Protein AF-0000000084724680 (afdb_homodimer)

InterPro domains:
  IPR002716 PIN domain [PF01850] (5-129)
  IPR029060 PIN-like domain superfamily [SSF88723] (1-128)

Secondary structure (DSSP, 8-state):
--EEEE-HHHHHHHHHT-HHHHHHHHHSPTT-EEEEEHHHHHHHHHHHHHTT---HHHHHHHTTTSEEEPB-HHHHHHHHHHHHHHHHSTT--TTHHHHHHHHHHHHHHHHHHT-EEE-S-GGGGGGGT--EE--/--EEEE-HHHHHHHHHT-HHHHHHHHHSPTT-EEEEEHHHHHHHHHHHHHTT---HHHHHHHTTTSEEEPB-HHHHHHHHHHHHHHHHSTT--TTHHHHHHHHHHHHHHHHHHT-EEE-S-GGGGGGGT--EE--

pLDDT: mean 88.86, std 15.32, range [40.06, 98.69]

Sequence (270 aa):
MTRKLLDTTFLIHHWGGHDDVAAYLESQPEGTSYLTTTLNLKEIAVGRQLVGKFDAAEIRRQFEWVETVPITASIAWEIAALEAPLYADDDVQGDRINSLAIDAVVAGAAVELDATIVTKNDADFDALDVPVESYMTRKLLDTTFLIHHWGGHDDVAAYLESQPEGTSYLTTTLNLKEIAVGRQLVGKFDAAEIRRQFEWVETVPITASIAWEIAALEAPLYADDDVQGDRINSLAIDAVVAGAAVELDATIVTKNDADFDALDVPVESY

Foldseek 3Di:
DAEEEEALQLLVCVLVPPPVSVVVVVPDDPPYAAEYEPVSLVVVQVVCVVVPRHDPVVSCVSCVSHHYHYCDPQLVVLLCVQCVVVVVPVPPDDVLVVVLNVLSSSQSVCVSVVHEYEDPPCVSCPSRPGHYDYD/DAEEEEALQLLVCVLVPPPVSVVVVVPDDPPYAAEYEPVSLVVVQVVCVVVPRHDPVVSCVSCVSHHYHYCDPQLVVLLCVQCVVVVVPVPPDDVLVVVLNVLSSSQSVCVSVVHEYEDPPVVSCPSRPGHYDYD

Radius of gyration: 18.88 Å; Cα contacts (8 Å, |Δi|>4): 447; chains: 2; bounding box: 37×55×43 Å

Structure (mmCIF, N/CA/C/O backbone):
data_AF-0000000084724680-model_v1
#
loop_
_entity.id
_entity.type
_entity.pdbx_description
1 polymer 'PilT protein domain-containing protein'
#
loop_
_atom_site.group_PDB
_atom_site.id
_atom_site.type_symbol
_atom_site.label_atom_id
_atom_site.label_alt_id
_atom_site.label_comp_id
_atom_site.label_asym_id
_atom_site.label_entity_id
_atom_site.label_seq_id
_atom_site.pdbx_PDB_ins_code
_atom_site.Cartn_x
_atom_site.Cartn_y
_atom_site.Cartn_z
_atom_site.occupancy
_atom_site.B_iso_or_equiv
_atom_site.auth_seq_id
_atom_site.auth_comp_id
_atom_site.auth_asym_id
_atom_site.auth_atom_id
_atom_site.pdbx_PDB_model_num
ATOM 1 N N . MET A 1 1 ? 18.562 -18.812 5.16 1 77.12 1 MET A N 1
ATOM 2 C CA . MET A 1 1 ? 17.344 -19.281 4.492 1 77.12 1 MET A CA 1
ATOM 3 C C . MET A 1 1 ? 16.938 -18.344 3.363 1 77.12 1 MET A C 1
ATOM 5 O O . MET A 1 1 ? 17.156 -17.141 3.453 1 77.12 1 MET A O 1
ATOM 9 N N . THR A 1 2 ? 16.766 -18.969 2.039 1 93 2 THR A N 1
ATOM 10 C CA . THR A 1 2 ? 16.438 -18.188 0.852 1 93 2 THR A CA 1
ATOM 11 C C . THR A 1 2 ? 14.984 -17.719 0.889 1 93 2 THR A C 1
ATOM 13 O O . THR A 1 2 ? 14.086 -18.5 1.212 1 93 2 THR A O 1
ATOM 16 N N . ARG A 1 3 ? 14.727 -16.469 0.74 1 97.75 3 ARG A N 1
ATOM 17 C CA . ARG A 1 3 ? 13.375 -15.914 0.706 1 97.75 3 ARG A CA 1
ATOM 18 C C . ARG A 1 3 ? 13 -15.477 -0.707 1 97.75 3 ARG A C 1
ATOM 20 O O . ARG A 1 3 ? 13.797 -14.82 -1.391 1 97.75 3 ARG A O 1
ATOM 27 N N . LYS A 1 4 ? 11.828 -15.891 -1.142 1 98.56 4 LYS A N 1
ATOM 28 C CA . LYS A 1 4 ? 11.266 -15.523 -2.438 1 98.56 4 LYS A CA 1
ATOM 29 C C . LYS A 1 4 ? 9.992 -14.688 -2.271 1 98.56 4 LYS A C 1
ATOM 31 O O . LYS A 1 4 ? 9.07 -15.086 -1.559 1 98.56 4 LYS A O 1
ATOM 36 N N . LEU A 1 5 ? 9.977 -13.523 -2.822 1 98.19 5 LEU A N 1
ATOM 37 C CA . LEU A 1 5 ? 8.789 -12.688 -2.854 1 98.19 5 LEU A CA 1
ATOM 38 C C . LEU A 1 5 ? 8.023 -12.875 -4.16 1 98.19 5 LEU A C 1
ATOM 40 O O . LEU A 1 5 ? 8.492 -12.453 -5.223 1 98.19 5 LEU A O 1
ATOM 44 N N . LEU A 1 6 ? 6.91 -13.516 -4.008 1 98 6 LEU A N 1
ATOM 45 C CA . LEU A 1 6 ? 6.105 -13.875 -5.172 1 98 6 LEU A CA 1
ATOM 46 C C . LEU A 1 6 ? 5.195 -12.711 -5.574 1 98 6 LEU A C 1
ATOM 48 O O . LEU A 1 6 ? 4.375 -12.258 -4.777 1 98 6 LEU A O 1
ATOM 52 N N . ASP A 1 7 ? 5.348 -12.203 -6.789 1 95.25 7 ASP A N 1
ATOM 53 C CA . ASP A 1 7 ? 4.516 -11.094 -7.238 1 95.25 7 ASP A CA 1
ATOM 54 C C . ASP A 1 7 ? 3.129 -11.586 -7.656 1 95.25 7 ASP A C 1
ATOM 56 O O . ASP A 1 7 ? 2.822 -12.773 -7.543 1 95.25 7 ASP A O 1
ATOM 60 N N . THR A 1 8 ? 2.287 -10.719 -8.117 1 94.88 8 THR A N 1
ATOM 61 C CA . THR A 1 8 ? 0.891 -11.031 -8.391 1 94.88 8 THR A CA 1
ATOM 62 C C . THR A 1 8 ? 0.78 -12.031 -9.539 1 94.88 8 THR A C 1
ATOM 64 O O . THR A 1 8 ? 0.018 -12.992 -9.461 1 94.88 8 THR A O 1
ATOM 67 N N . THR A 1 9 ? 1.614 -11.844 -10.539 1 93.62 9 THR A N 1
ATOM 68 C CA . THR A 1 9 ? 1.572 -12.719 -11.703 1 93.62 9 THR A CA 1
ATOM 69 C C . THR A 1 9 ? 1.859 -14.164 -11.305 1 93.62 9 THR A C 1
ATOM 71 O O . THR A 1 9 ? 1.166 -15.078 -11.742 1 93.62 9 THR A O 1
ATOM 74 N N . PHE A 1 10 ? 2.877 -14.328 -10.484 1 97.38 10 PHE A N 1
ATOM 75 C CA . PHE A 1 10 ? 3.219 -15.672 -10.023 1 97.38 10 PHE A CA 1
ATOM 76 C C . PHE A 1 10 ? 2.047 -16.297 -9.289 1 97.38 10 PHE A C 1
ATOM 78 O O . PHE A 1 10 ? 1.714 -17.469 -9.516 1 97.38 10 PHE A O 1
ATOM 85 N N . LEU A 1 11 ? 1.418 -15.625 -8.406 1 97.88 11 LEU A N 1
ATOM 86 C CA . LEU A 1 11 ? 0.315 -16.125 -7.59 1 97.88 11 LEU A CA 1
ATOM 87 C C . LEU A 1 11 ? -0.872 -16.516 -8.469 1 97.88 11 LEU A C 1
ATOM 89 O O . LEU A 1 11 ? -1.497 -17.547 -8.242 1 97.88 11 LEU A O 1
ATOM 93 N N . ILE A 1 12 ? -1.166 -15.672 -9.438 1 97 12 ILE A N 1
ATOM 94 C CA . ILE A 1 12 ? -2.277 -15.938 -10.344 1 97 12 ILE A CA 1
ATOM 95 C C . ILE A 1 12 ? -1.989 -17.203 -11.156 1 97 12 ILE A C 1
ATOM 97 O O . ILE A 1 12 ? -2.865 -18.047 -11.328 1 97 12 ILE A O 1
ATOM 101 N N . HIS A 1 13 ? -0.744 -17.312 -11.641 1 97.81 13 HIS A N 1
ATOM 102 C CA . HIS A 1 13 ? -0.357 -18.5 -12.391 1 97.81 13 HIS A CA 1
ATOM 103 C C . HIS A 1 13 ? -0.407 -19.75 -11.516 1 97.81 13 HIS A C 1
ATOM 105 O O . HIS A 1 13 ? -0.777 -20.828 -11.984 1 97.81 13 HIS A O 1
ATOM 111 N N . HIS A 1 14 ? 0.007 -19.625 -10.266 1 98.19 14 HIS A N 1
ATOM 112 C CA . HIS A 1 14 ? -0.099 -20.75 -9.328 1 98.19 14 HIS A CA 1
ATOM 113 C C . HIS A 1 14 ? -1.549 -21.188 -9.164 1 98.19 14 HIS A C 1
ATOM 115 O O . HIS A 1 14 ? -1.855 -22.375 -9.25 1 98.19 14 HIS A O 1
ATOM 121 N N . TRP A 1 15 ? -2.422 -20.156 -8.945 1 97.44 15 TRP A N 1
ATOM 122 C CA . TRP A 1 15 ? -3.846 -20.438 -8.773 1 97.44 15 TRP A CA 1
ATOM 123 C C . TRP A 1 15 ? -4.422 -21.125 -10.008 1 97.44 15 TRP A C 1
ATOM 125 O O . TRP A 1 15 ? -5.266 -22.016 -9.898 1 97.44 15 TRP A O 1
ATOM 135 N N . GLY A 1 16 ? -3.916 -20.734 -11.156 1 96.94 16 GLY A N 1
ATOM 136 C CA . GLY A 1 16 ? -4.387 -21.281 -12.414 1 96.94 16 GLY A CA 1
ATOM 137 C C . GLY A 1 16 ? -3.783 -22.641 -12.742 1 96.94 16 GLY A C 1
ATOM 138 O O . GLY A 1 16 ? -4.164 -23.266 -13.734 1 96.94 16 GLY A O 1
ATOM 139 N N . GLY A 1 17 ? -2.822 -23.094 -12.062 1 97.19 17 GLY A N 1
ATOM 140 C CA . GLY A 1 17 ? -2.234 -24.406 -12.258 1 97.19 17 GLY A CA 1
ATOM 141 C C . GLY A 1 17 ? -1.261 -24.453 -13.422 1 97.19 17 GLY A C 1
ATOM 142 O O . GLY A 1 17 ? -1.203 -25.453 -14.148 1 97.19 17 GLY A O 1
ATOM 143 N N . HIS A 1 18 ? -0.503 -23.391 -13.562 1 97.44 18 HIS A N 1
ATOM 144 C CA . HIS A 1 18 ? 0.454 -23.359 -14.664 1 97.44 18 HIS A CA 1
ATOM 145 C C . HIS A 1 18 ? 1.635 -24.297 -14.391 1 97.44 18 HIS A C 1
ATOM 147 O O . HIS A 1 18 ? 2.199 -24.281 -13.297 1 97.44 18 HIS A O 1
ATOM 153 N N . ASP A 1 19 ? 2.156 -24.922 -15.406 1 97.81 19 ASP A N 1
ATOM 154 C CA . ASP A 1 19 ? 3.217 -25.922 -15.266 1 97.81 19 ASP A CA 1
ATOM 155 C C . ASP A 1 19 ? 4.543 -25.266 -14.898 1 97.81 19 ASP A C 1
ATOM 157 O O . ASP A 1 19 ? 5.348 -25.828 -14.164 1 97.81 19 ASP A O 1
ATOM 161 N N . ASP A 1 20 ? 4.762 -24.156 -15.422 1 97.81 20 ASP A N 1
ATOM 162 C CA . ASP A 1 20 ? 6.027 -23.469 -15.164 1 97.81 20 ASP A CA 1
ATOM 163 C C . ASP A 1 20 ? 6.152 -23.078 -13.695 1 97.81 20 ASP A C 1
ATOM 165 O O . ASP A 1 20 ? 7.254 -23.047 -13.148 1 97.81 20 ASP A O 1
ATOM 169 N N . VAL A 1 21 ? 5.035 -22.766 -13.008 1 98.19 21 VAL A N 1
ATOM 170 C CA . VAL A 1 21 ? 5.047 -22.438 -11.586 1 98.19 21 VAL A CA 1
ATOM 171 C C . VAL A 1 21 ? 5.414 -23.672 -10.773 1 98.19 21 VAL A C 1
ATOM 173 O O . VAL A 1 21 ? 6.262 -23.609 -9.875 1 98.19 21 VAL A O 1
ATOM 176 N N . ALA A 1 22 ? 4.75 -24.812 -11.109 1 97.69 22 ALA A N 1
ATOM 177 C CA . ALA A 1 22 ? 5.051 -26.062 -10.43 1 97.69 22 ALA A CA 1
ATOM 178 C C . ALA A 1 22 ? 6.523 -26.438 -10.578 1 97.69 22 ALA A C 1
ATOM 180 O O . ALA A 1 22 ? 7.18 -26.797 -9.594 1 97.69 22 ALA A O 1
ATOM 181 N N . ALA A 1 23 ? 7.016 -26.344 -11.812 1 98.31 23 ALA A N 1
ATOM 182 C CA . ALA A 1 23 ? 8.414 -26.656 -12.086 1 98.31 23 ALA A CA 1
ATOM 183 C C . ALA A 1 23 ? 9.344 -25.75 -11.281 1 98.31 23 ALA A C 1
ATOM 185 O O . ALA A 1 23 ? 10.344 -26.203 -10.727 1 98.31 23 ALA A O 1
ATOM 186 N N . TYR A 1 24 ? 9.039 -24.438 -11.188 1 98.31 24 TYR A N 1
ATOM 187 C CA . TYR A 1 24 ? 9.844 -23.484 -10.422 1 98.31 24 TYR A CA 1
ATOM 188 C C . TYR A 1 24 ? 9.898 -23.859 -8.953 1 98.31 24 TYR A C 1
ATOM 190 O O . TYR A 1 24 ? 10.977 -23.922 -8.352 1 98.31 24 TYR A O 1
ATOM 198 N N . LEU A 1 25 ? 8.719 -24.125 -8.344 1 97.88 25 LEU A N 1
ATOM 199 C CA . LEU A 1 25 ? 8.641 -24.453 -6.93 1 97.88 25 LEU A CA 1
ATOM 200 C C . LEU A 1 25 ? 9.398 -25.75 -6.625 1 97.88 25 LEU A C 1
ATOM 202 O O . LEU A 1 25 ? 10.086 -25.844 -5.602 1 97.88 25 LEU A O 1
ATOM 206 N N . GLU A 1 26 ? 9.289 -26.688 -7.57 1 97.38 26 GLU A N 1
ATOM 207 C CA . GLU A 1 26 ? 9.961 -27.969 -7.387 1 97.38 26 GLU A CA 1
ATOM 208 C C . GLU A 1 26 ? 11.477 -27.812 -7.457 1 97.38 26 GLU A C 1
ATOM 210 O O . GLU A 1 26 ? 12.219 -28.609 -6.867 1 97.38 26 GLU A O 1
ATOM 215 N N . SER A 1 27 ? 11.93 -26.828 -8.18 1 97.56 27 SER A N 1
ATOM 216 C CA . SER A 1 27 ? 13.352 -26.641 -8.398 1 97.56 27 SER A CA 1
ATOM 217 C C . SER A 1 27 ? 14.008 -25.953 -7.211 1 97.56 27 SER A C 1
ATOM 219 O O . SER A 1 27 ? 15.234 -25.906 -7.102 1 97.56 27 SER A O 1
ATOM 221 N N . GLN A 1 28 ? 13.195 -25.344 -6.289 1 97.44 28 GLN A N 1
ATOM 222 C CA . GLN A 1 28 ? 13.75 -24.578 -5.176 1 97.44 28 GLN A CA 1
ATOM 223 C C . GLN A 1 28 ? 14.266 -25.5 -4.078 1 97.44 28 GLN A C 1
ATOM 225 O O . GLN A 1 28 ? 13.703 -26.578 -3.846 1 97.44 28 GLN A O 1
ATOM 230 N N . PRO A 1 29 ? 15.375 -25.109 -3.428 1 95.94 29 PRO A N 1
ATOM 231 C CA . PRO A 1 29 ? 15.875 -25.906 -2.303 1 95.94 29 PRO A CA 1
ATOM 232 C C . PRO A 1 29 ? 14.844 -26.062 -1.189 1 95.94 29 PRO A C 1
ATOM 234 O O . PRO A 1 29 ? 13.992 -25.188 -1.002 1 95.94 29 PRO A O 1
ATOM 237 N N . GLU A 1 30 ? 14.992 -27.125 -0.45 1 94.38 30 GLU A N 1
ATOM 238 C CA . GLU A 1 30 ? 14.18 -27.312 0.746 1 94.38 30 GLU A CA 1
ATOM 239 C C . GLU A 1 30 ? 14.406 -26.188 1.752 1 94.38 30 GLU A C 1
ATOM 241 O O . GLU A 1 30 ? 15.539 -25.75 1.959 1 94.38 30 GLU A O 1
ATOM 246 N N . GLY A 1 31 ? 13.367 -25.719 2.285 1 95.5 31 GLY A N 1
ATOM 247 C CA . GLY A 1 31 ? 13.492 -24.688 3.297 1 95.5 31 GLY A CA 1
ATOM 248 C C . GLY A 1 31 ? 13.32 -23.281 2.74 1 95.5 31 GLY A C 1
ATOM 249 O O . GLY A 1 31 ? 13.359 -22.297 3.49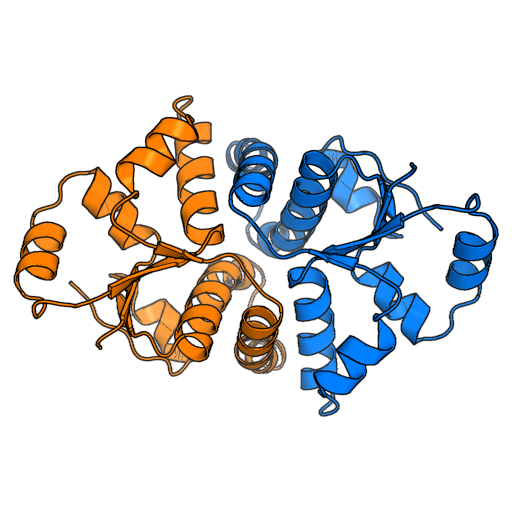 1 95.5 31 GLY A O 1
ATOM 250 N N . THR A 1 32 ? 13.133 -23.156 1.397 1 97.5 32 THR A N 1
ATOM 251 C CA . THR A 1 32 ? 12.836 -21.859 0.8 1 97.5 32 THR A CA 1
ATOM 252 C C . THR A 1 32 ? 11.547 -21.281 1.376 1 97.5 32 THR A C 1
ATOM 254 O O . THR A 1 32 ? 10.555 -22 1.516 1 97.5 32 THR A O 1
ATOM 257 N N . SER A 1 33 ? 11.641 -20.016 1.844 1 98.06 33 SER A N 1
ATOM 258 C CA . SER A 1 33 ? 10.461 -19.312 2.33 1 98.06 33 SER A CA 1
ATOM 259 C C . SER A 1 33 ? 9.828 -18.469 1.229 1 98.06 33 SER A C 1
ATOM 261 O O . SER A 1 33 ? 10.523 -17.766 0.496 1 98.06 33 SER A O 1
ATOM 263 N N . TYR A 1 34 ? 8.555 -18.609 1.099 1 98.62 34 TYR A N 1
ATOM 264 C CA . TYR A 1 34 ? 7.801 -17.844 0.105 1 98.62 34 TYR A CA 1
ATOM 265 C C . TYR A 1 34 ? 6.957 -16.766 0.77 1 98.62 34 TYR A C 1
ATOM 267 O O . TYR A 1 34 ? 6.254 -17.031 1.746 1 98.62 34 TYR A O 1
ATOM 275 N N . LEU A 1 35 ? 7.078 -15.578 0.222 1 98.69 35 LEU A N 1
ATOM 276 C CA . LEU A 1 35 ? 6.383 -14.406 0.759 1 98.69 35 LEU A CA 1
ATOM 277 C C . LEU A 1 35 ? 5.586 -13.703 -0.331 1 98.69 35 LEU A C 1
ATOM 279 O O . LEU A 1 35 ? 5.871 -13.867 -1.52 1 98.69 35 LEU A O 1
ATOM 283 N N . THR A 1 36 ? 4.637 -12.984 0.028 1 98.25 36 THR A N 1
ATOM 284 C CA . THR A 1 36 ? 3.949 -11.977 -0.771 1 98.25 36 THR A CA 1
ATOM 285 C C . THR A 1 36 ? 3.48 -10.82 0.108 1 98.25 36 THR A C 1
ATOM 287 O O . THR A 1 36 ? 3.705 -10.82 1.32 1 98.25 36 THR A O 1
ATOM 290 N N . THR A 1 37 ? 2.906 -9.812 -0.504 1 97.44 37 THR A N 1
ATOM 291 C CA . THR A 1 37 ? 2.441 -8.68 0.29 1 97.44 37 THR A CA 1
ATOM 292 C C . THR A 1 37 ? 0.918 -8.594 0.262 1 97.44 37 THR A C 1
ATOM 294 O O . THR A 1 37 ? 0.274 -9.164 -0.623 1 97.44 37 THR A O 1
ATOM 297 N N . THR A 1 38 ? 0.394 -7.871 1.202 1 97 38 THR A N 1
ATOM 298 C CA . THR A 1 38 ? -1.048 -7.656 1.256 1 97 38 THR A CA 1
ATOM 299 C C . THR A 1 38 ? -1.531 -6.926 0.007 1 97 38 THR A C 1
ATOM 301 O O . THR A 1 38 ? -2.666 -7.121 -0.432 1 97 38 THR A O 1
ATOM 304 N N . LEU A 1 39 ? -0.649 -6.164 -0.612 1 94.31 39 LEU A N 1
ATOM 305 C CA . LEU A 1 39 ? -1.082 -5.426 -1.793 1 94.31 39 LEU A CA 1
ATOM 306 C C . LEU A 1 39 ? -1.06 -6.316 -3.031 1 94.31 39 LEU A C 1
ATOM 308 O O . LEU A 1 39 ? -1.792 -6.066 -3.992 1 94.31 39 LEU A O 1
ATOM 312 N N . ASN A 1 40 ? -0.225 -7.379 -3.035 1 95.12 40 ASN A N 1
ATOM 313 C CA . ASN A 1 40 ? -0.373 -8.383 -4.078 1 95.12 40 ASN A CA 1
ATOM 314 C C . ASN A 1 40 ? -1.723 -9.094 -3.99 1 95.12 40 ASN A C 1
ATOM 316 O O . ASN A 1 40 ? -2.371 -9.328 -5.012 1 95.12 40 ASN A O 1
ATOM 320 N N . LEU A 1 41 ? -2.129 -9.398 -2.785 1 95.94 41 LEU A N 1
ATOM 321 C CA . LEU A 1 41 ? -3.428 -10.039 -2.598 1 95.94 41 LEU A CA 1
ATOM 322 C C . LEU A 1 41 ? -4.559 -9.094 -2.977 1 95.94 41 LEU A C 1
ATOM 324 O O . LEU A 1 41 ? -5.594 -9.523 -3.488 1 95.94 41 LEU A O 1
ATOM 328 N N . LYS A 1 42 ? -4.344 -7.809 -2.68 1 94.19 42 LYS A N 1
ATOM 329 C CA . LYS A 1 42 ? -5.32 -6.797 -3.07 1 94.19 42 LYS A CA 1
ATOM 330 C C . LYS A 1 42 ? -5.574 -6.828 -4.574 1 94.19 42 LYS A C 1
ATOM 332 O O . LYS A 1 42 ? -6.723 -6.758 -5.02 1 94.19 42 LYS A O 1
ATOM 337 N N . GLU A 1 43 ? -4.531 -6.98 -5.34 1 92.62 43 GLU A N 1
ATOM 338 C CA . GLU A 1 43 ? -4.672 -7.051 -6.793 1 92.62 43 GLU A CA 1
ATOM 339 C C . GLU A 1 43 ? -5.504 -8.266 -7.207 1 92.62 43 GLU A C 1
ATOM 341 O O . GLU A 1 43 ? -6.359 -8.164 -8.086 1 92.62 43 GLU A O 1
ATOM 346 N N . ILE A 1 44 ? -5.23 -9.359 -6.594 1 95.06 44 ILE A N 1
ATOM 347 C CA . ILE A 1 44 ? -5.984 -10.578 -6.875 1 95.06 44 ILE A CA 1
ATOM 348 C C . ILE A 1 44 ? -7.449 -10.375 -6.504 1 95.06 44 ILE A C 1
ATOM 350 O O . ILE A 1 44 ? -8.344 -10.758 -7.258 1 95.06 44 ILE A O 1
ATOM 354 N N . ALA A 1 45 ? -7.688 -9.758 -5.375 1 95.44 45 ALA A N 1
ATOM 355 C CA . ALA A 1 45 ? -9.047 -9.484 -4.914 1 95.44 45 ALA A CA 1
ATOM 356 C C . ALA A 1 45 ? -9.789 -8.594 -5.906 1 95.44 45 ALA A C 1
ATOM 358 O O . ALA A 1 45 ? -10.969 -8.82 -6.191 1 95.44 45 ALA A O 1
ATOM 359 N N . VAL A 1 46 ? -9.094 -7.539 -6.398 1 91.81 46 VAL A N 1
ATOM 360 C CA . VAL A 1 46 ? -9.703 -6.668 -7.398 1 91.81 46 VAL A CA 1
ATOM 361 C C . VAL A 1 46 ? -10.141 -7.492 -8.609 1 91.81 46 VAL A C 1
ATOM 363 O O . VAL A 1 46 ? -11.273 -7.359 -9.078 1 91.81 46 VAL A O 1
ATOM 366 N N . GLY A 1 47 ? -9.258 -8.344 -9.102 1 92.88 47 GLY A N 1
ATOM 367 C CA . GLY A 1 47 ? -9.578 -9.195 -10.234 1 92.88 47 GLY A CA 1
ATOM 368 C C . GLY A 1 47 ? -10.773 -10.094 -9.977 1 92.88 47 GLY A C 1
ATOM 369 O O . GLY A 1 47 ? -11.641 -10.242 -10.844 1 92.88 47 GLY A O 1
ATOM 370 N N . ARG A 1 48 ? -10.797 -10.695 -8.789 1 95.25 48 ARG A N 1
ATOM 371 C CA . ARG A 1 48 ? -11.898 -11.578 -8.43 1 95.25 48 ARG A CA 1
ATOM 372 C C . ARG A 1 48 ? -13.211 -10.797 -8.336 1 95.25 48 ARG A C 1
ATOM 374 O O . ARG A 1 48 ? -14.266 -11.312 -8.711 1 95.25 48 ARG A O 1
ATOM 381 N N . GLN A 1 49 ? -13.133 -9.586 -7.828 1 92.44 49 GLN A N 1
ATOM 382 C CA . GLN A 1 49 ? -14.32 -8.742 -7.73 1 92.44 49 GLN A CA 1
ATOM 383 C C . GLN A 1 49 ? -14.875 -8.422 -9.109 1 92.44 49 GLN A C 1
ATOM 385 O O . GLN A 1 49 ? -16.094 -8.445 -9.32 1 92.44 49 GLN A O 1
ATOM 390 N N . LEU A 1 50 ? -14.008 -8.109 -10.016 1 90.31 50 LEU A N 1
ATOM 391 C CA . LEU A 1 50 ? -14.398 -7.688 -11.352 1 90.31 50 LEU A CA 1
ATOM 392 C C . LEU A 1 50 ? -15.18 -8.789 -12.062 1 90.31 50 LEU A C 1
ATOM 394 O O . LEU A 1 50 ? -16.031 -8.5 -12.914 1 90.31 50 LEU A O 1
ATOM 398 N N . VAL A 1 51 ? -14.977 -10.07 -11.695 1 92.31 51 VAL A N 1
ATOM 399 C CA . VAL A 1 51 ? -15.656 -11.164 -12.367 1 92.31 51 VAL A CA 1
ATOM 400 C C . VAL A 1 51 ? -16.719 -11.758 -11.453 1 92.31 51 VAL A C 1
ATOM 402 O O . VAL A 1 51 ? -17.219 -12.859 -11.695 1 92.31 51 VAL A O 1
ATOM 405 N N . GLY A 1 52 ? -17.031 -11.078 -10.273 1 93.12 52 GLY A N 1
ATOM 406 C CA . GLY A 1 52 ? -18.094 -11.469 -9.375 1 93.12 52 GLY A CA 1
ATOM 407 C C . GLY A 1 52 ? -17.781 -12.711 -8.562 1 93.12 52 GLY A C 1
ATOM 408 O O . GLY A 1 52 ? -18.688 -13.438 -8.141 1 93.12 52 GLY A O 1
ATOM 409 N N . LYS A 1 53 ? -16.484 -12.984 -8.336 1 95.38 53 LYS A N 1
ATOM 410 C CA . LYS A 1 53 ? -16.078 -14.219 -7.66 1 95.38 53 LYS A CA 1
ATOM 411 C C . LYS A 1 53 ? -15.25 -13.922 -6.418 1 95.38 53 LYS A C 1
ATOM 413 O O . LYS A 1 53 ? -14.555 -14.797 -5.906 1 95.38 53 LYS A O 1
ATOM 418 N N . PHE A 1 54 ? -15.352 -12.711 -5.961 1 95.94 54 PHE A N 1
ATOM 419 C CA . PHE A 1 54 ? -14.547 -12.375 -4.793 1 95.94 54 PHE A CA 1
ATOM 420 C C . PHE A 1 54 ? -15 -13.164 -3.574 1 95.94 54 PHE A C 1
ATOM 422 O O . PHE A 1 54 ? -16.188 -13.172 -3.236 1 95.94 54 PHE A O 1
ATOM 429 N N . ASP A 1 55 ? -14.055 -13.797 -2.889 1 97 55 ASP A N 1
ATOM 430 C CA . ASP A 1 55 ? -14.164 -14.492 -1.609 1 97 55 ASP A CA 1
ATOM 431 C C . ASP A 1 55 ? -12.844 -14.438 -0.841 1 97 55 ASP A C 1
ATOM 433 O O . ASP A 1 55 ? -11.898 -15.148 -1.174 1 97 55 ASP A O 1
ATOM 437 N N . ALA A 1 56 ? -12.82 -13.609 0.185 1 96.5 56 ALA A N 1
ATOM 438 C CA . ALA A 1 56 ? -11.594 -13.398 0.954 1 96.5 56 ALA A CA 1
ATOM 439 C C . ALA A 1 56 ? -11.086 -14.711 1.54 1 96.5 56 ALA A C 1
ATOM 441 O O . ALA A 1 56 ? -9.883 -14.953 1.585 1 96.5 56 ALA A O 1
ATOM 442 N N . ALA A 1 57 ? -11.977 -15.508 2.006 1 96.94 57 ALA A N 1
ATOM 443 C CA . ALA A 1 57 ? -11.594 -16.781 2.605 1 96.94 57 ALA A CA 1
ATOM 444 C C . ALA A 1 57 ? -10.961 -17.719 1.568 1 96.94 57 ALA A C 1
ATOM 446 O O . ALA A 1 57 ? -10.016 -18.438 1.874 1 96.94 57 ALA A O 1
ATOM 447 N N . GLU A 1 58 ? -11.508 -17.734 0.359 1 97.75 58 GLU A N 1
ATOM 448 C CA . GLU A 1 58 ? -10.93 -18.547 -0.71 1 97.75 58 GLU A CA 1
ATOM 449 C C . GLU A 1 58 ? -9.516 -18.094 -1.046 1 97.75 58 GLU A C 1
ATOM 451 O O . GLU A 1 58 ? -8.609 -18.906 -1.196 1 97.75 58 GLU A O 1
ATOM 456 N N . ILE A 1 59 ? -9.359 -16.781 -1.151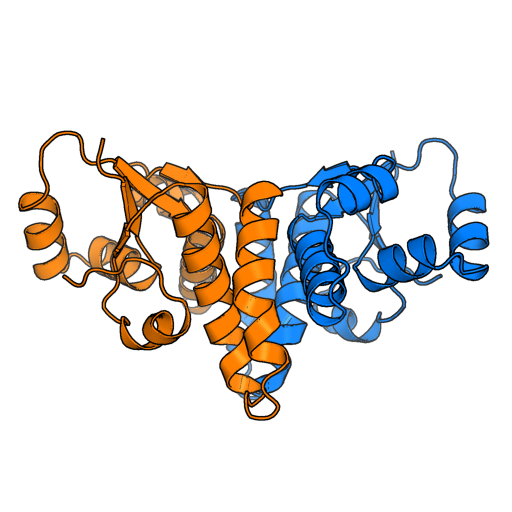 1 97.88 59 ILE A N 1
ATOM 457 C CA . ILE A 1 59 ? -8.039 -16.25 -1.456 1 97.88 59 ILE A CA 1
ATOM 458 C C . ILE A 1 59 ? -7.051 -16.641 -0.362 1 97.88 59 ILE A C 1
ATOM 460 O O . ILE A 1 59 ? -5.945 -17.094 -0.653 1 97.88 59 ILE A O 1
ATOM 464 N N . ARG A 1 60 ? -7.418 -16.484 0.901 1 96.81 60 ARG A N 1
ATOM 465 C CA . ARG A 1 60 ? -6.555 -16.828 2.023 1 96.81 60 ARG A CA 1
ATOM 466 C C . ARG A 1 60 ? -6.184 -18.312 1.984 1 96.81 60 ARG A C 1
ATOM 468 O O . ARG A 1 60 ? -5.027 -18.672 2.221 1 96.81 60 ARG A O 1
ATOM 475 N N . ARG A 1 61 ? -7.164 -19.109 1.686 1 97.25 61 ARG A N 1
ATOM 476 C CA . ARG A 1 61 ? -6.93 -20.547 1.625 1 97.25 61 ARG A CA 1
ATOM 477 C C . ARG A 1 61 ? -5.98 -20.891 0.483 1 97.25 61 ARG A C 1
ATOM 479 O O . ARG A 1 61 ? -5.086 -21.734 0.645 1 97.25 61 ARG A O 1
ATOM 486 N N . GLN A 1 62 ? -6.227 -20.312 -0.626 1 97.31 62 GLN A N 1
ATOM 487 C CA . GLN A 1 62 ? -5.422 -20.578 -1.814 1 97.31 62 GLN A CA 1
ATOM 488 C C . GLN A 1 62 ? -3.953 -20.25 -1.57 1 97.31 62 GLN A C 1
ATOM 490 O O . GLN A 1 62 ? -3.066 -20.938 -2.09 1 97.31 62 GLN A O 1
ATOM 495 N N . PHE A 1 63 ? -3.652 -19.281 -0.737 1 97.94 63 PHE A N 1
ATOM 496 C CA . PHE A 1 63 ? -2.277 -18.812 -0.59 1 97.94 63 PHE A CA 1
ATOM 497 C C . PHE A 1 63 ? -1.798 -19 0.847 1 97.94 63 PHE A C 1
ATOM 499 O O . PHE A 1 63 ? -0.928 -18.25 1.311 1 97.94 63 PHE A O 1
ATOM 506 N N . GLU A 1 64 ? -2.354 -19.891 1.55 1 97.44 64 GLU A N 1
ATOM 507 C CA . GLU A 1 64 ? -1.972 -20.188 2.928 1 97.44 64 GLU A CA 1
ATOM 508 C C . GLU A 1 64 ? -0.519 -20.656 3.01 1 97.44 64 GLU A C 1
ATOM 510 O O . GLU A 1 64 ? 0.125 -20.5 4.051 1 97.44 64 GLU A O 1
ATOM 515 N N . TRP A 1 65 ? 0.034 -21.172 1.946 1 97.38 65 TRP A N 1
ATOM 516 C CA . TRP A 1 65 ? 1.392 -21.719 1.891 1 97.38 65 TRP A CA 1
ATOM 517 C C . TRP A 1 65 ? 2.41 -20.594 1.718 1 97.38 65 TRP A C 1
ATOM 519 O O . TRP A 1 65 ? 3.617 -20.812 1.816 1 97.38 65 TRP A O 1
ATOM 529 N N . VAL A 1 66 ? 1.978 -19.359 1.486 1 98.5 66 VAL A N 1
ATOM 530 C CA . VAL A 1 66 ? 2.795 -18.172 1.312 1 98.5 66 VAL A CA 1
ATOM 531 C C . VAL A 1 66 ? 2.598 -17.219 2.498 1 98.5 66 VAL A C 1
ATOM 533 O O . VAL A 1 66 ? 1.465 -16.969 2.918 1 98.5 66 VAL A O 1
ATOM 536 N N . GLU A 1 67 ? 3.631 -16.766 3.082 1 98.38 67 GLU A N 1
ATOM 537 C CA . GLU A 1 67 ? 3.51 -15.742 4.113 1 98.38 67 GLU A CA 1
ATOM 538 C C . GLU A 1 67 ? 3.1 -14.406 3.508 1 98.38 67 GLU A C 1
ATOM 540 O O . GLU A 1 67 ? 3.795 -13.867 2.643 1 98.38 67 GLU A O 1
ATOM 545 N N . THR A 1 68 ? 1.994 -13.867 3.893 1 98.38 68 THR A N 1
ATOM 546 C CA . THR A 1 68 ? 1.543 -12.555 3.439 1 98.38 68 THR A CA 1
ATOM 547 C C . THR A 1 68 ? 2.01 -11.461 4.395 1 98.38 68 THR A C 1
ATOM 549 O O . THR A 1 68 ? 1.596 -11.43 5.555 1 98.38 68 THR A O 1
ATOM 552 N N . VAL A 1 69 ? 2.793 -10.562 3.945 1 98.25 69 VAL A N 1
ATOM 553 C CA . VAL A 1 69 ? 3.395 -9.531 4.785 1 98.25 69 VAL A CA 1
ATOM 554 C C . VAL A 1 69 ? 2.629 -8.219 4.625 1 98.25 69 VAL A C 1
ATOM 556 O O . VAL A 1 69 ? 2.361 -7.781 3.502 1 98.25 69 VAL A O 1
ATOM 559 N N . PRO A 1 70 ? 2.156 -7.602 5.762 1 98.44 70 PRO A N 1
ATOM 560 C CA . PRO A 1 70 ? 1.585 -6.258 5.656 1 98.44 70 PRO A CA 1
ATOM 561 C C . PRO A 1 70 ? 2.617 -5.207 5.25 1 98.44 70 PRO A C 1
ATOM 563 O O . PRO A 1 70 ? 3.822 -5.449 5.348 1 98.44 70 PRO A O 1
ATOM 566 N N . ILE A 1 71 ? 2.141 -4.078 4.758 1 97.19 71 ILE A N 1
ATOM 567 C CA . ILE A 1 71 ? 3.062 -2.986 4.461 1 97.19 71 ILE A CA 1
ATOM 568 C C . ILE A 1 71 ? 3.365 -2.207 5.738 1 97.19 71 ILE A C 1
ATOM 570 O O . ILE A 1 71 ? 2.586 -1.344 6.148 1 97.19 71 ILE A O 1
ATOM 574 N N . THR A 1 72 ? 4.496 -2.467 6.305 1 97.94 72 THR A N 1
ATOM 575 C CA . THR A 1 72 ? 4.938 -1.836 7.543 1 97.94 72 THR A CA 1
ATOM 576 C C . THR A 1 72 ? 5.664 -0.527 7.254 1 97.94 72 THR A C 1
ATOM 578 O O . THR A 1 72 ? 5.918 -0.192 6.098 1 97.94 72 THR A O 1
ATOM 581 N N . ALA A 1 73 ? 5.973 0.181 8.312 1 97 73 ALA A N 1
ATOM 582 C CA . ALA A 1 73 ? 6.711 1.432 8.156 1 97 73 ALA A CA 1
ATOM 583 C C . ALA A 1 73 ? 8.086 1.185 7.539 1 97 73 ALA A C 1
ATOM 585 O O . ALA A 1 73 ? 8.547 1.96 6.699 1 97 73 ALA A O 1
ATOM 586 N N . SER A 1 74 ? 8.742 0.123 7.973 1 97.44 74 SER A N 1
ATOM 587 C CA . SER A 1 74 ? 10.062 -0.192 7.434 1 97.44 74 SER A CA 1
ATOM 588 C C . SER A 1 74 ? 9.992 -0.472 5.938 1 97.44 74 SER A C 1
ATOM 590 O O . SER A 1 74 ? 10.867 -0.037 5.18 1 97.44 74 SER A O 1
ATOM 592 N N . ILE A 1 75 ? 8.961 -1.182 5.5 1 97.19 75 ILE A N 1
ATOM 593 C CA . ILE A 1 75 ? 8.773 -1.424 4.074 1 97.19 75 ILE A CA 1
ATOM 594 C C . ILE A 1 75 ? 8.461 -0.109 3.365 1 97.19 75 ILE A C 1
ATOM 596 O O . ILE A 1 75 ? 8.969 0.151 2.271 1 97.19 75 ILE A O 1
ATOM 600 N N . ALA A 1 76 ? 7.66 0.714 3.984 1 95.5 76 ALA A N 1
ATOM 601 C CA . ALA A 1 76 ? 7.301 2.014 3.42 1 95.5 76 ALA A CA 1
ATOM 602 C C . ALA A 1 76 ? 8.539 2.861 3.158 1 95.5 76 ALA A C 1
ATOM 604 O O . ALA A 1 76 ? 8.617 3.572 2.154 1 95.5 76 ALA A O 1
ATOM 605 N N . TRP A 1 77 ? 9.547 2.795 4.047 1 96.5 77 TRP A N 1
ATOM 606 C CA . TRP A 1 77 ? 10.789 3.547 3.865 1 96.5 77 TRP A CA 1
ATOM 607 C C . TRP A 1 77 ? 11.539 3.061 2.633 1 96.5 77 TRP A C 1
ATOM 609 O O . TRP A 1 77 ? 12.07 3.867 1.861 1 96.5 77 TRP A O 1
ATOM 619 N N . GLU A 1 78 ? 11.57 1.741 2.49 1 95.56 78 GLU A N 1
ATOM 620 C CA . GLU A 1 78 ? 12.242 1.179 1.324 1 95.56 78 GLU A CA 1
ATOM 621 C C . GLU A 1 78 ? 11.523 1.569 0.033 1 95.56 78 GLU A C 1
ATOM 623 O O . GLU A 1 78 ? 12.172 1.878 -0.971 1 95.56 78 GLU A O 1
ATOM 628 N N . ILE A 1 79 ? 10.188 1.532 0.037 1 92.62 79 ILE A N 1
ATOM 629 C CA . ILE A 1 79 ? 9.414 1.96 -1.126 1 92.62 79 ILE A CA 1
ATOM 630 C C . ILE A 1 79 ? 9.773 3.404 -1.476 1 92.62 79 ILE A C 1
ATOM 632 O O . ILE A 1 79 ? 10.023 3.723 -2.639 1 92.62 79 ILE A O 1
ATOM 636 N N . ALA A 1 80 ? 9.789 4.242 -0.485 1 92.25 80 ALA A N 1
ATOM 637 C CA . ALA A 1 80 ? 10.078 5.66 -0.698 1 92.25 80 ALA A CA 1
ATOM 638 C C . ALA A 1 80 ? 11.453 5.852 -1.318 1 92.25 80 ALA A C 1
ATOM 640 O O . ALA A 1 80 ? 11.625 6.664 -2.23 1 92.25 80 ALA A O 1
ATOM 641 N N . ALA A 1 81 ? 12.414 5.148 -0.821 1 91.81 81 ALA A N 1
ATOM 642 C CA . ALA A 1 81 ? 13.789 5.238 -1.321 1 91.81 81 ALA A CA 1
ATOM 643 C C . ALA A 1 81 ? 13.859 4.84 -2.791 1 91.81 81 ALA A C 1
ATOM 645 O O . ALA A 1 81 ? 14.625 5.422 -3.562 1 91.81 81 ALA A O 1
ATOM 646 N N . LEU A 1 82 ? 13.117 3.889 -3.18 1 88.81 82 LEU A N 1
ATOM 647 C CA . LEU A 1 82 ? 13.117 3.391 -4.551 1 88.81 82 LEU A CA 1
ATOM 648 C C . LEU A 1 82 ? 12.344 4.332 -5.469 1 88.81 82 LEU A C 1
ATOM 650 O O . LEU A 1 82 ? 12.695 4.492 -6.641 1 88.81 82 LEU A O 1
ATOM 654 N N . GLU A 1 83 ? 11.273 4.922 -4.977 1 85.5 83 GLU A N 1
ATOM 655 C CA . GLU A 1 83 ? 10.359 5.719 -5.789 1 85.5 83 GLU A CA 1
ATOM 656 C C . GLU A 1 83 ? 10.891 7.133 -5.992 1 85.5 83 GLU A C 1
ATOM 658 O O . GLU A 1 83 ? 10.656 7.746 -7.035 1 85.5 83 GLU A O 1
ATOM 663 N N . ALA A 1 84 ? 11.547 7.699 -5.02 1 86.81 84 ALA A N 1
ATOM 664 C CA . ALA A 1 84 ? 11.945 9.102 -5.012 1 86.81 84 ALA A CA 1
ATOM 665 C C . ALA A 1 84 ? 12.758 9.453 -6.254 1 86.81 84 ALA A C 1
ATOM 667 O O . ALA A 1 84 ? 12.461 10.43 -6.945 1 86.81 84 ALA A O 1
ATOM 668 N N . PRO A 1 85 ? 13.734 8.656 -6.637 1 81.62 85 PRO A N 1
ATOM 669 C CA . PRO A 1 85 ? 14.523 8.992 -7.82 1 81.62 85 PRO A CA 1
ATOM 670 C C . PRO A 1 85 ? 13.711 8.953 -9.109 1 81.62 85 PRO A C 1
ATOM 672 O O . PRO A 1 85 ? 14.094 9.57 -10.109 1 81.62 85 PRO A O 1
ATOM 675 N N . LEU A 1 86 ? 12.633 8.219 -9.094 1 74.06 86 LEU A N 1
ATOM 676 C CA . LEU A 1 86 ? 11.797 8.102 -10.289 1 74.06 86 LEU A CA 1
ATOM 677 C C . LEU A 1 86 ? 11.008 9.391 -10.523 1 74.06 86 LEU A C 1
ATOM 679 O O . LEU A 1 86 ? 10.578 9.656 -11.648 1 74.06 86 LEU A O 1
ATOM 683 N N . TYR A 1 87 ? 10.625 10.047 -9.523 1 71.81 87 TYR A N 1
ATOM 684 C CA . TYR A 1 87 ? 9.914 11.312 -9.633 1 71.81 87 TYR A CA 1
ATOM 685 C C . TYR A 1 87 ? 10.859 12.438 -10.055 1 71.81 87 TYR A C 1
ATOM 687 O O . TYR A 1 87 ? 10.438 13.43 -10.648 1 71.81 87 TYR A O 1
ATOM 695 N N . ALA A 1 88 ? 11.977 12.359 -9.625 1 63.22 88 ALA A N 1
ATOM 696 C CA . ALA A 1 88 ? 12.945 13.383 -10.023 1 63.22 88 ALA A CA 1
ATOM 697 C C . ALA A 1 88 ? 13.164 13.375 -11.531 1 63.22 88 ALA A C 1
ATOM 699 O O . ALA A 1 88 ? 13.57 14.391 -12.109 1 63.22 88 ALA A O 1
ATOM 700 N N . ASP A 1 89 ? 12.867 12.227 -12.039 1 56 89 ASP A N 1
ATOM 701 C CA . ASP A 1 89 ? 13.102 12.102 -13.477 1 56 89 ASP A CA 1
ATOM 702 C C . ASP A 1 89 ? 11.875 12.531 -14.273 1 56 89 ASP A C 1
ATOM 704 O O . ASP A 1 89 ? 10.75 12.109 -13.969 1 56 89 ASP A O 1
ATOM 708 N N . ASP A 1 90 ? 11.734 13.852 -14.703 1 51.66 90 ASP A N 1
ATOM 709 C CA . ASP A 1 90 ? 10.711 14.531 -15.484 1 51.66 90 ASP A CA 1
ATOM 710 C C . ASP A 1 90 ? 9.969 13.562 -16.406 1 51.66 90 ASP A C 1
ATOM 712 O O . ASP A 1 90 ? 8.859 13.844 -16.859 1 51.66 90 ASP A O 1
ATOM 716 N N . ASP A 1 91 ? 10.633 12.555 -16.906 1 44.34 91 ASP A N 1
ATOM 717 C CA . ASP A 1 91 ? 10.078 11.781 -18.016 1 44.34 91 ASP A CA 1
ATOM 718 C C . ASP A 1 91 ? 9.086 10.734 -17.5 1 44.34 91 ASP A C 1
ATOM 720 O O . ASP A 1 91 ? 8.586 9.922 -18.281 1 44.34 91 ASP A O 1
ATOM 724 N N . VAL A 1 92 ? 9.07 10.586 -16.297 1 46.03 92 VAL A N 1
ATOM 725 C CA . VAL A 1 92 ? 8.188 9.492 -15.922 1 46.03 92 VAL A CA 1
ATOM 726 C C . VAL A 1 92 ? 6.73 9.945 -16.031 1 46.03 92 VAL A C 1
ATOM 728 O O . VAL A 1 92 ? 6.305 10.859 -15.32 1 46.03 92 VAL A O 1
ATOM 731 N N . GLN A 1 93 ? 6.047 9.625 -17.141 1 40.59 93 GLN A N 1
ATOM 732 C CA . GLN A 1 93 ? 4.672 9.93 -17.531 1 40.59 93 GLN A CA 1
ATOM 733 C C . GLN A 1 93 ? 3.678 9.352 -16.516 1 40.59 93 GLN A C 1
ATOM 735 O O . GLN A 1 93 ? 3.965 8.359 -15.859 1 40.59 93 GLN A O 1
ATOM 740 N N . GLY A 1 94 ? 2.631 9.914 -16.234 1 41.28 94 GLY A N 1
ATOM 741 C CA . GLY A 1 94 ? 1.455 9.695 -15.398 1 41.28 94 GLY A CA 1
ATOM 742 C C . GLY A 1 94 ? 1.071 8.234 -15.281 1 41.28 94 GLY A C 1
ATOM 743 O O . GLY A 1 94 ? 0.797 7.75 -14.18 1 41.28 94 GLY A O 1
ATOM 744 N N . ASP A 1 95 ? 0.794 7.574 -16.375 1 40.09 95 ASP A N 1
ATOM 745 C CA . ASP A 1 95 ? 0.228 6.234 -16.484 1 40.09 95 ASP A CA 1
ATOM 746 C C . ASP A 1 95 ? 1.125 5.207 -15.789 1 40.09 95 ASP A C 1
ATOM 748 O O . ASP A 1 95 ? 0.635 4.246 -15.195 1 40.09 95 ASP A O 1
ATOM 752 N N . ARG A 1 96 ? 2.461 5.293 -15.969 1 41.06 96 ARG A N 1
ATOM 753 C CA . ARG A 1 96 ? 3.518 4.41 -15.477 1 41.06 96 ARG A CA 1
ATOM 754 C C . ARG A 1 96 ? 3.566 4.414 -13.953 1 41.06 96 ARG A C 1
ATOM 756 O O . ARG A 1 96 ? 4.137 3.506 -13.344 1 41.06 96 ARG A O 1
ATOM 763 N N . ILE A 1 97 ? 2.871 5.293 -13.406 1 42.28 97 ILE A N 1
ATOM 764 C CA . ILE A 1 97 ? 2.992 5.477 -11.969 1 42.28 97 ILE A CA 1
ATOM 765 C C . ILE A 1 97 ? 2.154 4.426 -11.242 1 42.28 97 ILE A C 1
ATOM 767 O O . ILE A 1 97 ? 2.596 3.852 -10.242 1 42.28 97 ILE A O 1
ATOM 771 N N . ASN A 1 98 ? 0.922 4 -11.797 1 46.69 98 ASN A N 1
ATOM 772 C CA . ASN A 1 98 ? 0.155 3.01 -11.047 1 46.69 98 ASN A CA 1
ATOM 773 C C . ASN A 1 98 ? 0.888 1.674 -10.969 1 46.69 98 ASN A C 1
ATOM 775 O O . ASN A 1 98 ? 0.956 1.062 -9.906 1 46.69 98 ASN A O 1
ATOM 779 N N . SER A 1 99 ? 1.226 1.153 -12.258 1 49.84 99 SER A N 1
ATOM 780 C CA . SER A 1 99 ? 2 -0.083 -12.305 1 49.84 99 SER A CA 1
ATOM 781 C C . SER A 1 99 ? 3.293 0.043 -11.508 1 49.84 99 SER A C 1
ATOM 783 O O . SER A 1 99 ? 3.672 -0.878 -10.781 1 49.84 99 SER A O 1
ATOM 785 N N . LEU A 1 100 ? 3.719 1.234 -11.586 1 53.66 100 LEU A N 1
ATOM 786 C CA . LEU A 1 100 ? 4.977 1.512 -10.906 1 53.66 100 LEU A CA 1
ATOM 787 C C . LEU A 1 100 ? 4.785 1.535 -9.391 1 53.66 100 LEU A C 1
ATOM 789 O O . LEU A 1 100 ? 5.66 1.093 -8.641 1 53.66 100 LEU A O 1
ATOM 793 N N . ALA A 1 101 ? 3.396 1.723 -9.086 1 66.75 101 ALA A N 1
ATOM 794 C CA . ALA A 1 101 ? 3.178 1.835 -7.645 1 66.75 101 ALA A CA 1
ATOM 795 C C . ALA A 1 101 ? 3.254 0.469 -6.969 1 66.75 101 ALA A C 1
ATOM 797 O O . ALA A 1 101 ? 3.936 0.308 -5.953 1 66.75 101 ALA A O 1
ATOM 798 N N . ILE A 1 102 ? 2.658 -0.57 -7.684 1 76.88 102 ILE A N 1
ATOM 799 C CA . ILE A 1 102 ? 2.695 -1.88 -7.039 1 76.88 102 ILE A CA 1
ATOM 800 C C . ILE A 1 102 ? 4.094 -2.479 -7.168 1 76.88 102 ILE A C 1
ATOM 802 O O . ILE A 1 102 ? 4.57 -3.154 -6.254 1 76.88 102 ILE A O 1
ATOM 806 N N . ASP A 1 103 ? 4.715 -2.17 -8.289 1 83.62 103 ASP A N 1
ATOM 807 C CA . ASP A 1 103 ? 6.078 -2.654 -8.477 1 83.62 103 ASP A CA 1
ATOM 808 C C . ASP A 1 103 ? 7.016 -2.072 -7.426 1 83.62 103 ASP A C 1
ATOM 810 O O . ASP A 1 103 ? 7.879 -2.777 -6.898 1 83.62 103 ASP A O 1
ATOM 814 N N . ALA A 1 104 ? 6.828 -0.816 -7.133 1 86.25 104 ALA A N 1
ATOM 815 C CA . ALA A 1 104 ? 7.645 -0.186 -6.098 1 86.25 104 ALA A CA 1
ATOM 816 C C . ALA A 1 104 ? 7.391 -0.828 -4.734 1 86.25 104 ALA A C 1
ATOM 818 O O . ALA A 1 104 ? 8.32 -0.988 -3.938 1 86.25 104 ALA A O 1
ATOM 819 N N . VAL A 1 105 ? 6.152 -1.203 -4.48 1 88.94 105 VAL A N 1
ATOM 820 C CA . VAL A 1 105 ? 5.781 -1.853 -3.227 1 88.94 105 VAL A CA 1
ATOM 821 C C . VAL A 1 105 ? 6.473 -3.209 -3.121 1 88.94 105 VAL A C 1
ATOM 823 O O . VAL A 1 105 ? 7.098 -3.52 -2.104 1 88.94 105 VAL A O 1
ATOM 826 N N . VAL A 1 106 ? 6.383 -3.943 -4.164 1 93.44 106 VAL A N 1
ATOM 827 C CA . VAL A 1 106 ? 6.992 -5.27 -4.195 1 93.44 106 VAL A CA 1
ATOM 828 C C . VAL A 1 106 ? 8.508 -5.148 -4.035 1 93.44 106 VAL A C 1
ATOM 830 O O . VAL A 1 106 ? 9.117 -5.879 -3.252 1 93.44 106 VAL A O 1
ATOM 833 N N . ALA A 1 107 ? 9.055 -4.246 -4.75 1 94.12 107 ALA A N 1
ATOM 834 C CA . ALA A 1 107 ? 10.492 -4.027 -4.664 1 94.12 107 ALA A CA 1
ATOM 835 C C . ALA A 1 107 ? 10.898 -3.594 -3.258 1 94.12 107 ALA A C 1
ATOM 837 O O . ALA A 1 107 ? 11.875 -4.105 -2.697 1 94.12 107 ALA A O 1
ATOM 838 N N . GLY A 1 108 ? 10.164 -2.633 -2.686 1 95.44 108 GLY A N 1
ATOM 839 C CA . GLY A 1 108 ? 10.445 -2.189 -1.329 1 95.44 108 GLY A CA 1
ATOM 840 C C . GLY A 1 108 ? 10.367 -3.309 -0.308 1 95.44 108 GLY A C 1
ATOM 841 O O . GLY A 1 108 ? 11.203 -3.395 0.591 1 95.44 108 GLY A O 1
ATOM 842 N N . ALA A 1 109 ? 9.352 -4.164 -0.383 1 97.44 109 ALA A N 1
ATOM 843 C CA . ALA A 1 109 ? 9.219 -5.312 0.507 1 97.44 109 ALA A CA 1
ATOM 844 C C . ALA A 1 109 ? 10.398 -6.273 0.343 1 97.44 109 ALA A C 1
ATOM 846 O O . ALA A 1 109 ? 10.922 -6.793 1.328 1 97.44 109 ALA A O 1
ATOM 847 N N . ALA A 1 110 ? 10.766 -6.5 -0.925 1 97.44 110 ALA A N 1
ATOM 848 C CA . ALA A 1 110 ? 11.891 -7.398 -1.188 1 97.44 110 ALA A CA 1
ATOM 849 C C . ALA A 1 110 ? 13.164 -6.891 -0.523 1 97.44 110 ALA A C 1
ATOM 851 O O . ALA A 1 110 ? 13.914 -7.672 0.067 1 97.44 110 ALA A O 1
ATOM 852 N N . VAL A 1 111 ? 13.453 -5.605 -0.612 1 96.69 111 VAL A N 1
ATOM 853 C CA . VAL A 1 111 ? 14.633 -5.004 -0.008 1 96.69 111 VAL A CA 1
ATOM 854 C C . VAL A 1 111 ? 14.586 -5.168 1.51 1 96.69 111 VAL A C 1
ATOM 856 O O . VAL A 1 111 ? 15.531 -5.664 2.119 1 96.69 111 VAL A O 1
ATOM 859 N N . GLU A 1 112 ? 13.461 -4.793 2.131 1 97.62 112 GLU A N 1
ATOM 860 C CA . GLU A 1 112 ? 13.32 -4.84 3.584 1 97.62 112 GLU A CA 1
ATOM 861 C C . GLU A 1 112 ? 13.477 -6.266 4.105 1 97.62 112 GLU A C 1
ATOM 863 O O . GLU A 1 112 ? 14.031 -6.477 5.188 1 97.62 112 GLU A O 1
ATOM 868 N N . LEU A 1 113 ? 13 -7.227 3.318 1 97.88 113 LEU A N 1
ATOM 869 C CA . LEU A 1 113 ? 12.93 -8.602 3.805 1 97.88 113 LEU A CA 1
ATOM 870 C C . LEU A 1 113 ? 14.078 -9.438 3.252 1 97.88 113 LEU A C 1
ATOM 872 O O . LEU A 1 113 ? 14.141 -10.641 3.488 1 97.88 113 LEU A O 1
ATOM 876 N N . ASP A 1 114 ? 14.977 -8.812 2.477 1 97.12 114 ASP A N 1
ATOM 877 C CA . ASP A 1 114 ? 16.094 -9.5 1.845 1 97.12 114 ASP A CA 1
ATOM 878 C C . ASP A 1 114 ? 15.609 -10.711 1.046 1 97.12 114 ASP A C 1
ATOM 880 O O . ASP A 1 114 ? 16.062 -11.836 1.271 1 97.12 114 ASP A O 1
ATOM 884 N N . ALA A 1 115 ? 14.688 -10.477 0.152 1 97.81 115 ALA A N 1
ATOM 885 C CA . ALA A 1 115 ? 14.07 -11.523 -0.648 1 97.81 115 ALA A CA 1
ATOM 886 C C . ALA A 1 115 ? 14.297 -11.289 -2.139 1 97.81 115 ALA A C 1
ATOM 888 O O . ALA A 1 115 ? 14.508 -10.148 -2.566 1 97.81 115 ALA A O 1
ATOM 889 N N . THR A 1 116 ? 14.273 -12.289 -2.934 1 97.19 116 THR A N 1
ATOM 890 C CA . THR A 1 116 ? 14.312 -12.219 -4.391 1 97.19 116 THR A CA 1
ATOM 891 C C . THR A 1 116 ? 12.898 -12.203 -4.969 1 97.19 116 THR A C 1
ATOM 893 O O . THR A 1 116 ? 12.055 -13.023 -4.598 1 97.19 116 THR A O 1
ATOM 896 N N . ILE A 1 117 ? 12.648 -11.289 -5.848 1 97.19 117 ILE A N 1
ATOM 897 C CA . ILE A 1 117 ? 11.328 -11.18 -6.469 1 97.19 117 ILE A CA 1
ATOM 898 C C . ILE A 1 117 ? 11.18 -12.242 -7.555 1 97.19 117 ILE A C 1
ATOM 900 O O . ILE A 1 117 ? 12.102 -12.453 -8.352 1 97.19 117 ILE A O 1
ATOM 904 N N . VAL A 1 118 ? 10.094 -12.945 -7.52 1 97.62 118 VAL A N 1
ATOM 905 C CA . VAL A 1 118 ? 9.781 -13.93 -8.555 1 97.62 118 VAL A CA 1
ATOM 906 C C . VAL A 1 118 ? 8.641 -13.422 -9.422 1 97.62 118 VAL A C 1
ATOM 908 O O . VAL A 1 118 ? 7.516 -13.242 -8.945 1 97.62 118 VAL A O 1
ATOM 911 N N . THR A 1 119 ? 8.914 -13.18 -10.656 1 95.75 119 THR A N 1
ATOM 912 C CA . THR A 1 119 ? 7.945 -12.609 -11.578 1 95.75 119 THR A CA 1
ATOM 913 C C . THR A 1 119 ? 8.32 -12.922 -13.031 1 95.75 119 THR A C 1
ATOM 915 O O . THR A 1 119 ? 9.477 -13.234 -13.32 1 95.75 119 THR A O 1
ATOM 918 N N . LYS A 1 120 ? 7.328 -12.844 -13.945 1 93.44 120 LYS A N 1
ATOM 919 C CA . LYS A 1 120 ? 7.617 -12.922 -15.375 1 93.44 120 LYS A CA 1
ATOM 920 C C . LYS A 1 120 ? 7.789 -11.523 -15.977 1 93.44 120 LYS A C 1
ATOM 922 O O . LYS A 1 120 ? 8.258 -11.383 -17.109 1 93.44 120 LYS A O 1
ATOM 927 N N . ASN A 1 121 ? 7.387 -10.531 -15.258 1 82.88 121 ASN A N 1
ATOM 928 C CA . ASN A 1 121 ? 7.527 -9.148 -15.703 1 82.88 121 ASN A CA 1
ATOM 929 C C . ASN A 1 121 ? 8.812 -8.516 -15.18 1 82.88 121 ASN A C 1
ATOM 931 O O . ASN A 1 121 ? 8.773 -7.453 -14.555 1 82.88 121 ASN A O 1
ATOM 935 N N . ASP A 1 122 ? 9.914 -9.031 -15.547 1 76.88 122 ASP A N 1
ATOM 936 C CA . ASP A 1 122 ? 11.188 -8.617 -14.977 1 76.88 122 ASP A CA 1
ATOM 937 C C . ASP A 1 122 ? 11.586 -7.23 -15.477 1 76.88 122 ASP A C 1
ATOM 939 O O . ASP A 1 122 ? 12.258 -6.473 -14.766 1 76.88 122 ASP A O 1
ATOM 943 N N . ALA A 1 123 ? 11.148 -6.902 -16.562 1 73.81 123 ALA A N 1
ATOM 944 C CA . ALA A 1 123 ? 11.523 -5.625 -17.172 1 73.81 123 ALA A CA 1
ATOM 945 C C . ALA A 1 123 ? 11.055 -4.453 -16.328 1 73.81 123 ALA A C 1
ATOM 947 O O . ALA A 1 123 ? 11.734 -3.428 -16.234 1 73.81 123 ALA A O 1
ATOM 948 N N . ASP A 1 124 ? 9.945 -4.645 -15.641 1 73.38 124 ASP A N 1
ATOM 949 C CA . ASP A 1 124 ? 9.375 -3.58 -14.82 1 73.38 124 ASP A CA 1
ATOM 950 C C . ASP A 1 124 ? 10.258 -3.293 -13.609 1 73.38 124 ASP A C 1
ATOM 952 O O . ASP A 1 124 ? 10.227 -2.189 -13.055 1 73.38 124 ASP A O 1
ATOM 956 N N . PHE A 1 125 ? 11.094 -4.289 -13.281 1 81.12 125 PHE A N 1
ATOM 957 C CA . PHE A 1 125 ? 11.891 -4.152 -12.07 1 81.12 125 PHE A CA 1
ATOM 958 C C . PHE A 1 125 ? 13.328 -3.795 -12.406 1 81.12 125 PHE A C 1
ATOM 960 O O . PHE A 1 125 ? 14.148 -3.574 -11.508 1 81.12 125 PHE A O 1
ATOM 967 N N . ASP A 1 126 ? 13.594 -3.723 -13.664 1 74.69 126 ASP A N 1
ATOM 968 C CA . ASP A 1 126 ? 14.953 -3.422 -14.109 1 74.69 126 ASP A CA 1
ATOM 969 C C . ASP A 1 126 ? 15.43 -2.076 -13.562 1 74.69 126 ASP A C 1
ATOM 971 O O . ASP A 1 126 ? 16.594 -1.92 -13.203 1 74.69 126 ASP A O 1
ATOM 975 N N . ALA A 1 127 ? 14.531 -1.186 -13.383 1 71.06 127 ALA A N 1
ATOM 976 C CA . ALA A 1 127 ? 14.875 0.173 -12.969 1 71.06 127 ALA A CA 1
ATOM 977 C C . ALA A 1 127 ? 15.117 0.242 -11.461 1 71.06 127 ALA A C 1
ATOM 979 O O . ALA A 1 127 ? 15.664 1.226 -10.961 1 71.06 127 ALA A O 1
ATOM 980 N N . LEU A 1 128 ? 14.82 -0.81 -10.648 1 77.75 128 LEU A N 1
ATOM 981 C CA . LEU A 1 128 ? 14.797 -0.708 -9.188 1 77.75 128 LEU A CA 1
ATOM 982 C C . LEU A 1 128 ? 15.984 -1.449 -8.578 1 77.75 128 LEU A C 1
ATOM 984 O O . LEU A 1 128 ? 16.234 -1.332 -7.379 1 77.75 128 LEU A O 1
ATOM 988 N N . ASP A 1 129 ? 16.859 -1.942 -9.258 1 79.56 129 ASP A N 1
ATOM 989 C CA . ASP A 1 129 ? 18.094 -2.6 -8.797 1 79.56 129 ASP A CA 1
ATOM 990 C C . ASP A 1 129 ? 17.797 -3.588 -7.676 1 79.56 129 ASP A C 1
ATOM 992 O O . ASP A 1 129 ? 18.422 -3.531 -6.613 1 79.56 129 ASP A O 1
ATOM 996 N N . VAL A 1 130 ? 16.859 -4.391 -7.695 1 89.5 130 VAL A N 1
ATOM 997 C CA . VAL A 1 130 ? 16.516 -5.453 -6.762 1 89.5 130 VAL A CA 1
ATOM 998 C C . VAL A 1 130 ? 16.641 -6.809 -7.449 1 89.5 130 VAL A C 1
ATOM 1000 O O . VAL A 1 130 ? 16.484 -6.914 -8.664 1 89.5 130 VAL A O 1
ATOM 1003 N N . PRO A 1 131 ? 17.016 -7.84 -6.699 1 93.5 131 PRO A N 1
ATOM 1004 C CA . PRO A 1 131 ? 17.125 -9.164 -7.32 1 93.5 131 PRO A CA 1
ATOM 1005 C C . PRO A 1 131 ? 15.789 -9.68 -7.836 1 93.5 131 PRO A C 1
ATOM 1007 O O . PRO A 1 131 ? 14.781 -9.609 -7.133 1 93.5 131 PRO A O 1
ATOM 1010 N N . VAL A 1 132 ? 15.789 -10.141 -9.047 1 95.19 132 VAL A N 1
ATOM 1011 C CA . VAL A 1 132 ? 14.586 -10.664 -9.688 1 95.19 132 VAL A CA 1
ATOM 1012 C C . VAL A 1 132 ? 14.914 -11.992 -10.375 1 95.19 132 VAL A C 1
ATOM 1014 O O . VAL A 1 132 ? 16 -12.164 -10.922 1 95.19 132 VAL A O 1
ATOM 1017 N N . GLU A 1 133 ? 14.023 -12.906 -10.281 1 94.25 133 GLU A N 1
ATOM 1018 C CA . GLU A 1 133 ? 14.117 -14.172 -11.008 1 94.25 133 GLU A CA 1
ATOM 1019 C C . GLU A 1 133 ? 12.82 -14.477 -11.75 1 94.25 133 GLU A C 1
ATOM 1021 O O . GLU A 1 133 ? 11.734 -14.117 -11.281 1 94.25 133 GLU A O 1
ATOM 1026 N N . SER A 1 134 ? 13.023 -15.094 -12.906 1 95.25 134 SER A N 1
ATOM 1027 C CA . SER A 1 134 ? 11.859 -15.531 -13.672 1 95.25 134 SER A CA 1
ATOM 1028 C C . SER A 1 134 ? 11.586 -17.016 -13.453 1 95.25 134 SER A C 1
ATOM 1030 O O . SER A 1 134 ? 12.305 -17.688 -12.711 1 95.25 134 SER A O 1
ATOM 1032 N N . TYR A 1 135 ? 10.531 -17.422 -14.023 1 96.06 135 TYR A N 1
ATOM 1033 C CA . TYR A 1 135 ? 10.156 -18.828 -13.922 1 96.06 135 TYR A CA 1
ATOM 1034 C C . T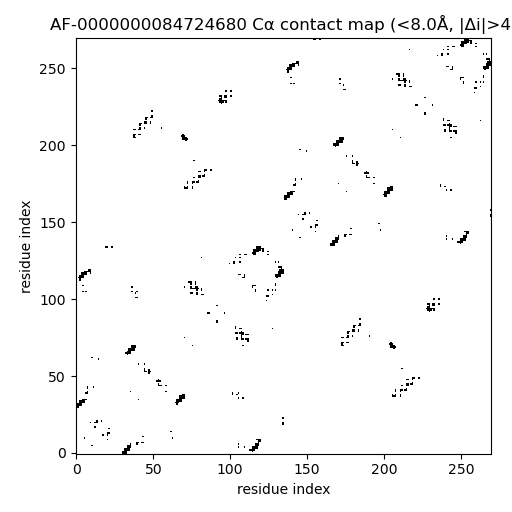YR A 1 135 ? 9.578 -19.328 -15.234 1 96.06 135 TYR A C 1
ATOM 1036 O O . TYR A 1 135 ? 9.164 -18.547 -16.078 1 96.06 135 TYR A O 1
ATOM 1044 N N . MET B 1 1 ? -15.688 5.723 20.547 1 76.62 1 MET B N 1
ATOM 1045 C CA . MET B 1 1 ? -14.555 6.621 20.344 1 76.62 1 MET B CA 1
ATOM 1046 C C . MET B 1 1 ? -14.398 6.973 18.875 1 76.62 1 MET B C 1
ATOM 1048 O O . MET B 1 1 ? -14.695 6.156 18 1 76.62 1 MET B O 1
ATOM 1052 N N . THR B 1 2 ? -14.367 8.406 18.578 1 93 2 THR B N 1
ATOM 1053 C CA . THR B 1 2 ? -14.289 8.891 17.203 1 93 2 THR B CA 1
ATOM 1054 C C . THR B 1 2 ? -12.891 8.688 16.641 1 93 2 THR B C 1
ATOM 1056 O O . THR B 1 2 ? -11.891 8.969 17.297 1 93 2 THR B O 1
ATOM 1059 N N . ARG B 1 3 ? -12.75 8.07 15.508 1 97.75 3 ARG B N 1
ATOM 1060 C CA . ARG B 1 3 ? -11.469 7.859 14.844 1 97.75 3 ARG B CA 1
ATOM 1061 C C . ARG B 1 3 ? -11.352 8.734 13.602 1 97.75 3 ARG B C 1
ATOM 1063 O O . ARG B 1 3 ? -12.281 8.82 12.797 1 97.75 3 ARG B O 1
ATOM 1070 N N . LYS B 1 4 ? -10.234 9.414 13.492 1 98.56 4 LYS B N 1
ATOM 1071 C CA . LYS B 1 4 ? -9.906 10.25 12.344 1 98.56 4 LYS B CA 1
ATOM 1072 C C . LYS B 1 4 ? -8.695 9.711 11.594 1 98.56 4 LYS B C 1
ATOM 1074 O O . LYS B 1 4 ? -7.648 9.461 12.195 1 98.56 4 LYS B O 1
ATOM 1079 N N . LEU B 1 5 ? -8.844 9.438 10.352 1 98.19 5 LEU B N 1
ATOM 1080 C CA . LEU B 1 5 ? -7.738 9.039 9.484 1 98.19 5 LEU B CA 1
ATOM 1081 C C . LEU B 1 5 ? -7.172 10.242 8.742 1 98.19 5 LEU B C 1
ATOM 1083 O O . LEU B 1 5 ? -7.828 10.789 7.852 1 98.19 5 LEU B O 1
ATOM 1087 N N . LEU B 1 6 ? -6 10.609 9.172 1 98 6 LEU B N 1
ATOM 1088 C CA . LEU B 1 6 ? -5.359 11.805 8.641 1 98 6 LEU B CA 1
ATOM 1089 C C . LEU B 1 6 ? -4.613 11.484 7.344 1 98 6 LEU B C 1
ATOM 1091 O O . LEU B 1 6 ? -3.715 10.641 7.332 1 98 6 LEU B O 1
ATOM 1095 N N . ASP B 1 7 ? -4.992 12.117 6.242 1 95.25 7 ASP B N 1
ATOM 1096 C CA . ASP B 1 7 ? -4.324 11.859 4.973 1 95.25 7 ASP B CA 1
ATOM 1097 C C . ASP B 1 7 ? -2.982 12.586 4.898 1 95.25 7 ASP B C 1
ATOM 1099 O O . ASP B 1 7 ? -2.578 13.25 5.855 1 95.25 7 ASP B O 1
ATOM 1103 N N . THR B 1 8 ? -2.291 12.492 3.818 1 94.94 8 THR B N 1
ATOM 1104 C CA . THR B 1 8 ? -0.933 13 3.689 1 94.94 8 THR B CA 1
ATOM 1105 C C . THR B 1 8 ? -0.921 14.531 3.775 1 94.94 8 THR B C 1
ATOM 1107 O O . THR B 1 8 ? -0.081 15.109 4.465 1 94.94 8 THR B O 1
ATOM 1110 N N . THR B 1 9 ? -1.91 15.141 3.164 1 93.62 9 THR B N 1
ATOM 1111 C CA . THR B 1 9 ? -1.979 16.594 3.156 1 93.62 9 THR B CA 1
ATOM 1112 C C . THR B 1 9 ? -2.092 17.141 4.578 1 93.62 9 THR B C 1
ATOM 1114 O O . THR B 1 9 ? -1.406 18.094 4.938 1 93.62 9 THR B O 1
ATOM 1117 N N . PHE B 1 10 ? -2.955 16.531 5.348 1 97.31 10 PHE B N 1
ATOM 1118 C CA . PHE B 1 10 ? -3.119 16.953 6.734 1 97.31 10 PHE B CA 1
ATOM 1119 C C . PHE B 1 10 ? -1.805 16.844 7.496 1 97.31 10 PHE B C 1
ATOM 1121 O O . PHE B 1 10 ? -1.425 17.75 8.227 1 97.31 10 PHE B O 1
ATOM 1128 N N . LEU B 1 11 ? -1.098 15.773 7.375 1 97.81 11 LEU B N 1
ATOM 1129 C CA . LEU B 1 11 ? 0.151 15.523 8.086 1 97.81 11 LEU B CA 1
ATOM 1130 C C . LEU B 1 11 ? 1.218 16.531 7.691 1 97.81 11 LEU B C 1
ATOM 1132 O O . LEU B 1 11 ? 1.949 17.031 8.547 1 97.81 11 LEU B O 1
ATOM 1136 N N . ILE B 1 12 ? 1.294 16.812 6.414 1 97 12 ILE B N 1
ATOM 1137 C CA . ILE B 1 12 ? 2.273 17.766 5.914 1 97 12 ILE B CA 1
ATOM 1138 C C . ILE B 1 12 ? 1.962 19.156 6.469 1 97 12 ILE B C 1
ATOM 1140 O O . ILE B 1 12 ? 2.865 19.875 6.898 1 97 12 ILE B O 1
ATOM 1144 N N . HIS B 1 13 ? 0.674 19.516 6.465 1 97.81 13 HIS B N 1
ATOM 1145 C CA . HIS B 1 13 ? 0.271 20.797 7.016 1 97.81 13 HIS B CA 1
ATOM 1146 C C . HIS B 1 13 ? 0.546 20.875 8.516 1 97.81 13 HIS B C 1
ATOM 1148 O O . HIS B 1 13 ? 0.921 21.922 9.031 1 97.81 13 HIS B O 1
ATOM 1154 N N . HIS B 1 14 ? 0.312 19.781 9.219 1 98.19 14 HIS B N 1
ATOM 1155 C CA . HIS B 1 14 ? 0.645 19.734 10.633 1 98.19 14 HIS B CA 1
ATOM 1156 C C . HIS B 1 14 ? 2.133 19.984 10.859 1 98.19 14 HIS B C 1
ATOM 1158 O O . HIS B 1 14 ? 2.512 20.797 11.711 1 98.19 14 HIS B O 1
ATOM 1164 N N . TRP B 1 15 ? 2.947 19.25 10.062 1 97.44 15 TRP B N 1
ATOM 1165 C CA . TRP B 1 15 ? 4.398 19.375 10.156 1 97.44 15 TRP B CA 1
ATOM 1166 C C . TRP B 1 15 ? 4.824 20.812 9.875 1 97.44 15 TRP B C 1
ATOM 1168 O O . TRP B 1 15 ? 5.75 21.328 10.508 1 97.44 15 TRP B O 1
ATOM 1178 N N . GLY B 1 16 ? 4.133 21.453 8.961 1 96.94 16 GLY B N 1
ATOM 1179 C CA . GLY B 1 16 ? 4.445 22.812 8.57 1 96.94 16 GLY B CA 1
ATOM 1180 C C . GLY B 1 16 ? 3.904 23.844 9.539 1 96.94 16 GLY B C 1
ATOM 1181 O O . GLY B 1 16 ? 4.176 25.047 9.391 1 96.94 16 GLY B O 1
ATOM 1182 N N . GLY B 1 17 ? 3.076 23.516 10.453 1 97.25 17 GLY B N 1
ATOM 1183 C CA . GLY B 1 17 ? 2.57 24.438 11.461 1 97.25 17 GLY B CA 1
ATOM 1184 C C . GLY B 1 17 ? 1.438 25.312 10.969 1 97.25 17 GLY B C 1
ATOM 1185 O O . GLY B 1 17 ? 1.348 26.484 11.328 1 97.25 17 GLY B O 1
ATOM 1186 N N . HIS B 1 18 ? 0.584 24.719 10.148 1 97.44 18 HIS B N 1
ATOM 1187 C CA . HIS B 1 18 ? -0.528 25.5 9.625 1 97.44 18 HIS B CA 1
ATOM 1188 C C . HIS B 1 18 ? -1.579 25.766 10.695 1 97.44 18 HIS B C 1
ATOM 1190 O O . HIS B 1 18 ? -1.969 24.844 11.422 1 97.44 18 HIS B O 1
ATOM 1196 N N . ASP B 1 19 ? -2.193 26.906 10.68 1 97.81 19 ASP B N 1
ATOM 1197 C CA . ASP B 1 19 ? -3.145 27.328 11.703 1 97.81 19 ASP B CA 1
ATOM 1198 C C . ASP B 1 19 ? -4.449 26.531 11.594 1 97.81 19 ASP B C 1
ATOM 1200 O O . ASP B 1 19 ? -5.086 26.25 12.609 1 97.81 19 ASP B O 1
ATOM 1204 N N . ASP B 1 20 ? -4.82 26.266 10.453 1 97.81 20 ASP B N 1
ATOM 1205 C CA . ASP B 1 20 ? -6.082 25.547 10.258 1 97.81 20 ASP B CA 1
ATOM 1206 C C . ASP B 1 20 ? -6.008 24.141 10.844 1 97.81 20 ASP B C 1
ATOM 1208 O O . ASP B 1 20 ? -7.016 23.594 11.312 1 97.81 20 ASP B O 1
ATOM 1212 N N . VAL B 1 21 ? -4.832 23.469 10.828 1 98.19 21 VAL B N 1
ATOM 1213 C CA . VAL B 1 21 ? -4.648 22.141 11.414 1 98.19 21 VAL B CA 1
ATOM 1214 C C . VAL B 1 21 ? -4.793 22.234 12.93 1 98.19 21 VAL B C 1
ATOM 1216 O O . VAL B 1 21 ? -5.5 21.422 13.539 1 98.19 21 VAL B O 1
ATOM 1219 N N . ALA B 1 22 ? -4.109 23.25 13.531 1 97.69 22 ALA B N 1
ATOM 1220 C CA . ALA B 1 22 ? -4.207 23.453 14.977 1 97.69 22 ALA B CA 1
ATOM 1221 C C . ALA B 1 22 ? -5.656 23.688 15.398 1 97.69 22 ALA B C 1
ATOM 1223 O O . ALA B 1 22 ? -6.125 23.078 16.375 1 97.69 22 ALA B O 1
ATOM 1224 N N . ALA B 1 23 ? -6.34 24.562 14.664 1 98.31 23 ALA B N 1
ATOM 1225 C CA . ALA B 1 23 ? -7.742 24.859 14.961 1 98.31 23 ALA B CA 1
ATOM 1226 C C . ALA B 1 23 ? -8.602 23.609 14.867 1 98.31 23 ALA B C 1
ATOM 1228 O O . ALA B 1 23 ? -9.469 23.375 15.719 1 98.31 23 ALA B O 1
ATOM 1229 N N . TYR B 1 24 ? -8.383 22.75 13.844 1 98.38 24 TYR B N 1
ATOM 1230 C CA . TYR B 1 24 ? -9.133 21.516 13.664 1 98.38 24 TYR B CA 1
ATOM 1231 C C . TYR B 1 24 ? -8.93 20.578 14.852 1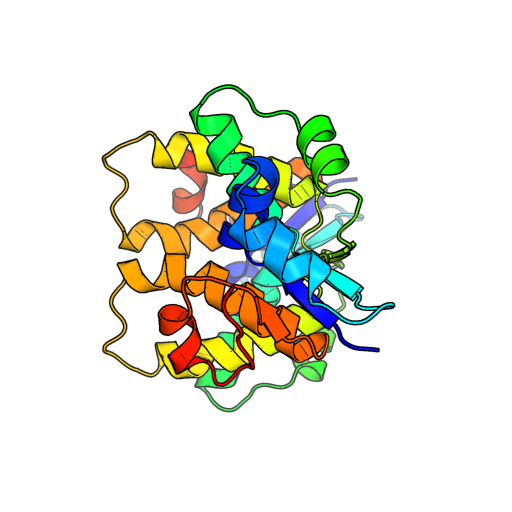 98.38 24 TYR B C 1
ATOM 1233 O O . TYR B 1 24 ? -9.898 20.062 15.422 1 98.38 24 TYR B O 1
ATOM 1241 N N . LEU B 1 25 ? -7.652 20.344 15.234 1 97.94 25 LEU B N 1
ATOM 1242 C CA . LEU B 1 25 ? -7.332 19.438 16.328 1 97.94 25 LEU B CA 1
ATOM 1243 C C . LEU B 1 25 ? -7.938 19.922 17.641 1 97.94 25 LEU B C 1
ATOM 1245 O O . LEU B 1 25 ? -8.445 19.125 18.422 1 97.94 25 LEU B O 1
ATOM 1249 N N . GLU B 1 26 ? -7.906 21.25 17.812 1 97.38 26 GLU B N 1
ATOM 1250 C CA . GLU B 1 26 ? -8.445 21.844 19.031 1 97.38 26 GLU B CA 1
ATOM 1251 C C . GLU B 1 26 ? -9.961 21.688 19.094 1 97.38 26 GLU B C 1
ATOM 1253 O O . GLU B 1 26 ? -10.539 21.641 20.188 1 97.38 26 GLU B O 1
ATOM 1258 N N . SER B 1 27 ? -10.594 21.625 17.969 1 97.56 27 SER B N 1
ATOM 1259 C CA . SER B 1 27 ? -12.055 21.562 17.906 1 97.56 27 SER B CA 1
ATOM 1260 C C . SER B 1 27 ? -12.57 20.156 18.156 1 97.56 27 SER B C 1
ATOM 1262 O O . SER B 1 27 ? -13.766 19.953 18.391 1 97.56 27 SER B O 1
ATOM 1264 N N . GLN B 1 28 ? -11.664 19.125 18.109 1 97.44 28 GLN B N 1
ATOM 1265 C CA . GLN B 1 28 ? -12.094 17.734 18.25 1 97.44 28 GLN B CA 1
ATOM 1266 C C . GLN B 1 28 ? -12.367 17.391 19.719 1 97.44 28 GLN B C 1
ATOM 1268 O O . GLN B 1 28 ? -11.695 17.906 20.625 1 97.44 28 GLN B O 1
ATOM 1273 N N . PRO B 1 29 ? -13.391 16.562 19.969 1 95.88 29 PRO B N 1
ATOM 1274 C CA . PRO B 1 29 ? -13.656 16.109 21.328 1 95.88 29 PRO B CA 1
ATOM 1275 C C . PRO B 1 29 ? -12.453 15.414 21.969 1 95.88 29 PRO B C 1
ATOM 1277 O O . PRO B 1 29 ? -11.648 14.797 21.25 1 95.88 29 PRO B O 1
ATOM 1280 N N . GLU B 1 30 ? -12.406 15.469 23.266 1 94.38 30 GLU B N 1
ATOM 1281 C CA . GLU B 1 30 ? -11.406 14.703 24 1 94.38 30 GLU B CA 1
ATOM 1282 C C . GLU B 1 30 ? -11.555 13.203 23.75 1 94.38 30 GLU B C 1
ATOM 1284 O O . GLU B 1 30 ? -12.672 12.688 23.688 1 94.38 30 GLU B O 1
ATOM 1289 N N . GLY B 1 31 ? -10.477 12.57 23.531 1 95.5 31 GLY B N 1
ATOM 1290 C CA . GLY B 1 31 ? -10.531 11.133 23.328 1 95.5 31 GLY B CA 1
ATOM 1291 C C . GLY B 1 31 ? -10.547 10.727 21.875 1 95.5 31 GLY B C 1
ATOM 1292 O O . GLY B 1 31 ? -10.547 9.539 21.547 1 95.5 31 GLY B O 1
ATOM 1293 N N . THR B 1 32 ? -10.578 11.727 20.953 1 97.5 32 THR B N 1
ATOM 1294 C CA . THR B 1 32 ? -10.484 11.43 19.531 1 97.5 32 THR B CA 1
ATOM 1295 C C . THR B 1 32 ? -9.164 10.719 19.219 1 97.5 32 THR B C 1
ATOM 1297 O O . THR B 1 32 ? -8.109 11.109 19.703 1 97.5 32 THR B O 1
ATOM 1300 N N . SER B 1 33 ? -9.273 9.578 18.5 1 98.06 33 SER B N 1
ATOM 1301 C CA . SER B 1 33 ? -8.094 8.859 18.047 1 98.06 33 SER B CA 1
ATOM 1302 C C . SER B 1 33 ? -7.699 9.266 16.641 1 98.06 33 SER B C 1
ATOM 1304 O O . SER B 1 33 ? -8.555 9.367 15.75 1 98.06 33 SER B O 1
ATOM 1306 N N . TYR B 1 34 ? -6.453 9.539 16.469 1 98.62 34 TYR B N 1
ATOM 1307 C CA . TYR B 1 34 ? -5.922 9.914 15.164 1 98.62 34 TYR B CA 1
ATOM 1308 C C . TYR B 1 34 ? -5.074 8.797 14.57 1 98.62 34 TYR B C 1
ATOM 1310 O O . TYR B 1 34 ? -4.207 8.242 15.25 1 98.62 34 TYR B O 1
ATOM 1318 N N . LEU B 1 35 ? -5.375 8.508 13.328 1 98.69 35 LEU B N 1
ATOM 1319 C CA . LEU B 1 35 ? -4.695 7.426 12.625 1 98.69 35 LEU B CA 1
ATOM 1320 C C . LEU B 1 35 ? -4.133 7.918 11.297 1 98.69 35 LEU B C 1
ATOM 1322 O O . LEU B 1 35 ? -4.578 8.938 10.766 1 98.6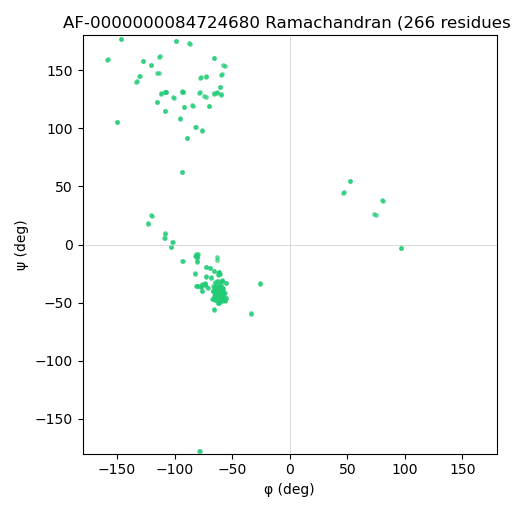9 35 LEU B O 1
ATOM 1326 N N . THR B 1 36 ? -3.189 7.266 10.797 1 98.25 36 THR B N 1
ATOM 1327 C CA . THR B 1 36 ? -2.713 7.336 9.422 1 98.25 36 THR B CA 1
ATOM 1328 C C . THR B 1 36 ? -2.203 5.973 8.953 1 98.25 36 THR B C 1
ATOM 1330 O O . THR B 1 36 ? -2.242 5 9.711 1 98.25 36 THR B O 1
ATOM 1333 N N . THR B 1 37 ? -1.813 5.895 7.719 1 97.44 37 THR B N 1
ATOM 1334 C CA . THR B 1 37 ? -1.32 4.613 7.223 1 97.44 37 THR B CA 1
ATOM 1335 C C . THR B 1 37 ? 0.17 4.695 6.898 1 97.44 37 THR B C 1
ATOM 1337 O O . THR B 1 37 ? 0.713 5.789 6.727 1 97.44 37 THR B O 1
ATOM 1340 N N . THR B 1 38 ? 0.78 3.547 6.812 1 97 38 THR B N 1
ATOM 1341 C CA . THR B 1 38 ? 2.191 3.482 6.453 1 97 38 THR B CA 1
ATOM 1342 C C . THR B 1 38 ? 2.422 4.062 5.059 1 97 38 THR B C 1
ATOM 1344 O O . THR B 1 38 ? 3.488 4.613 4.781 1 97 38 THR B O 1
ATOM 1347 N N . LEU B 1 39 ? 1.399 4.027 4.227 1 94.25 39 LEU B N 1
ATOM 1348 C CA . LEU B 1 39 ? 1.589 4.543 2.873 1 94.25 39 LEU B CA 1
ATOM 1349 C C . LEU B 1 39 ? 1.45 6.059 2.846 1 94.25 39 LEU B C 1
ATOM 1351 O O . LEU B 1 39 ? 2.012 6.723 1.97 1 94.25 39 LEU B O 1
ATOM 1355 N N . ASN B 1 40 ? 0.712 6.648 3.816 1 95.12 40 ASN B N 1
ATOM 1356 C CA . ASN B 1 40 ? 0.778 8.094 3.973 1 95.12 40 ASN B CA 1
ATOM 1357 C C . ASN B 1 40 ? 2.178 8.555 4.375 1 95.12 40 ASN B C 1
ATOM 1359 O O . ASN B 1 40 ? 2.68 9.555 3.863 1 95.12 40 ASN B O 1
ATOM 1363 N N . LEU B 1 41 ? 2.781 7.812 5.273 1 95.94 41 LEU B N 1
ATOM 1364 C CA . LEU B 1 41 ? 4.141 8.141 5.688 1 95.94 41 LEU B CA 1
ATOM 1365 C C . LEU B 1 41 ? 5.121 7.957 4.535 1 95.94 41 LEU B C 1
ATOM 1367 O O . LEU B 1 41 ? 6.094 8.703 4.414 1 95.94 41 LEU B O 1
ATOM 1371 N N . LYS B 1 42 ? 4.852 6.93 3.727 1 94.25 42 LYS B N 1
ATOM 1372 C CA . LYS B 1 42 ? 5.676 6.699 2.545 1 94.25 42 LYS B CA 1
ATOM 1373 C C . LYS B 1 42 ? 5.699 7.926 1.641 1 94.25 42 LYS B C 1
ATOM 1375 O O . LYS B 1 42 ? 6.758 8.32 1.144 1 94.25 42 LYS B O 1
ATOM 1380 N N . GLU B 1 43 ? 4.57 8.539 1.468 1 92.75 43 GLU B N 1
ATOM 1381 C CA . GLU B 1 43 ? 4.492 9.742 0.641 1 92.75 43 GLU B CA 1
ATOM 1382 C C . GLU B 1 43 ? 5.34 10.867 1.223 1 92.75 43 GLU B C 1
ATOM 1384 O O . GLU B 1 43 ? 6.039 11.57 0.487 1 92.75 43 GLU B O 1
ATOM 1389 N N . ILE B 1 44 ? 5.25 11.039 2.5 1 95.06 44 ILE B N 1
ATOM 1390 C CA . ILE B 1 44 ? 6.043 12.055 3.178 1 95.06 44 ILE B CA 1
ATOM 1391 C C . ILE B 1 44 ? 7.527 11.75 3.018 1 95.06 44 ILE B C 1
ATOM 1393 O O . ILE B 1 44 ? 8.328 12.641 2.736 1 95.06 44 ILE B O 1
ATOM 1397 N N . ALA B 1 45 ? 7.887 10.492 3.166 1 95.5 45 ALA B N 1
ATOM 1398 C CA . ALA B 1 45 ? 9.273 10.062 3.012 1 95.5 45 ALA B CA 1
ATOM 1399 C C . ALA B 1 45 ? 9.789 10.367 1.607 1 95.5 45 ALA B C 1
ATOM 1401 O O . ALA B 1 45 ? 10.922 10.82 1.441 1 95.5 45 ALA B O 1
ATOM 1402 N N . VAL B 1 46 ? 8.953 10.062 0.579 1 91.94 46 VAL B N 1
ATOM 1403 C CA . VAL B 1 46 ? 9.336 10.367 -0.795 1 91.94 46 VAL B CA 1
ATOM 1404 C C . VAL B 1 46 ? 9.648 11.859 -0.922 1 91.94 46 VAL B C 1
ATOM 1406 O O . VAL B 1 46 ? 10.68 12.234 -1.479 1 91.94 46 VAL B O 1
ATOM 1409 N N . GLY B 1 47 ? 8.766 12.703 -0.411 1 92.81 47 GLY B N 1
ATOM 1410 C CA . GLY B 1 47 ? 8.977 14.141 -0.455 1 92.81 47 GLY B CA 1
ATOM 1411 C C . GLY B 1 47 ? 10.258 14.57 0.226 1 92.81 47 GLY B C 1
ATOM 1412 O O . GLY B 1 47 ? 10.992 15.414 -0.299 1 92.81 47 GLY B O 1
ATOM 1413 N N . ARG B 1 48 ? 10.508 14 1.404 1 95.31 48 ARG B N 1
ATOM 1414 C CA . ARG B 1 48 ? 11.719 14.328 2.146 1 95.31 48 ARG B CA 1
ATOM 1415 C C . ARG B 1 48 ? 12.961 13.883 1.389 1 95.31 48 ARG B C 1
ATOM 1417 O O . ARG B 1 48 ? 13.984 14.562 1.41 1 95.31 48 ARG B O 1
ATOM 1424 N N . GLN B 1 49 ? 12.867 12.734 0.739 1 92.5 49 GLN B N 1
ATOM 1425 C CA . GLN B 1 49 ? 13.992 12.234 -0.049 1 92.5 49 GLN B CA 1
ATOM 1426 C C . GLN B 1 49 ? 14.305 13.172 -1.214 1 92.5 49 GLN B C 1
ATOM 1428 O O . GLN B 1 49 ? 15.469 13.438 -1.5 1 92.5 49 GLN B O 1
ATOM 1433 N N . LEU B 1 50 ? 13.289 13.625 -1.861 1 90.5 50 LEU B N 1
ATOM 1434 C CA . LEU B 1 50 ? 13.438 14.461 -3.051 1 90.5 50 LEU B CA 1
ATOM 1435 C C . LEU B 1 50 ? 14.188 15.75 -2.725 1 90.5 50 LEU B C 1
ATOM 1437 O O . LEU B 1 50 ? 14.867 16.312 -3.584 1 90.5 50 LEU B O 1
ATOM 1441 N N . VAL B 1 51 ? 14.141 16.219 -1.452 1 92.44 51 VAL B N 1
ATOM 1442 C CA . VAL B 1 51 ? 14.789 17.484 -1.087 1 92.44 51 VAL B CA 1
ATOM 1443 C C . VAL B 1 51 ? 16.031 17.188 -0.237 1 92.44 51 VAL B C 1
ATOM 1445 O O . VAL B 1 51 ? 16.562 18.094 0.417 1 92.44 51 VAL B O 1
ATOM 1448 N N . GLY B 1 52 ? 16.438 15.859 -0.121 1 93.25 52 GLY B N 1
ATOM 1449 C CA . GLY B 1 52 ? 17.672 15.469 0.556 1 93.25 52 GLY B CA 1
ATOM 1450 C C . GLY B 1 52 ? 17.578 15.555 2.066 1 93.25 52 GLY B C 1
ATOM 1451 O O . GLY B 1 52 ? 18.578 15.727 2.752 1 93.25 52 GLY B O 1
ATOM 1452 N N . LYS B 1 53 ? 16.359 15.445 2.611 1 95.44 53 LYS B N 1
ATOM 1453 C CA . LYS B 1 53 ? 16.156 15.633 4.047 1 95.44 53 LYS B CA 1
ATOM 1454 C C . LYS B 1 53 ? 15.508 14.406 4.676 1 95.44 53 LYS B C 1
ATOM 1456 O O . LYS B 1 53 ? 14.961 14.484 5.777 1 95.44 53 LYS B O 1
ATOM 1461 N N . PHE B 1 54 ? 15.578 13.32 3.986 1 96 54 PHE B N 1
ATOM 1462 C CA . PHE B 1 54 ? 14.938 12.133 4.535 1 96 54 PHE B CA 1
ATOM 1463 C C . PHE B 1 54 ? 15.625 11.688 5.816 1 96 54 PHE B C 1
ATOM 1465 O O . PHE B 1 54 ? 16.844 11.508 5.844 1 96 54 PHE B O 1
ATOM 1472 N N . ASP B 1 55 ? 14.844 11.461 6.863 1 97.06 55 ASP B N 1
ATOM 1473 C CA . ASP B 1 55 ? 15.195 10.883 8.156 1 97.06 55 ASP B CA 1
ATOM 1474 C C . ASP B 1 55 ? 14.008 10.148 8.766 1 97.06 55 ASP B C 1
ATOM 1476 O O . ASP B 1 55 ? 13.078 10.773 9.273 1 97.06 55 ASP B O 1
ATOM 1480 N N . ALA B 1 56 ? 14.062 8.828 8.734 1 96.56 56 ALA B N 1
ATOM 1481 C CA . ALA B 1 56 ? 12.961 8.008 9.219 1 96.56 56 ALA B CA 1
ATOM 1482 C C . ALA B 1 56 ? 12.648 8.305 10.68 1 96.56 56 ALA B C 1
ATOM 1484 O O . ALA B 1 56 ? 11.484 8.32 11.078 1 96.56 56 ALA B O 1
ATOM 1485 N N . ALA B 1 57 ? 13.656 8.484 11.453 1 97 57 ALA B N 1
ATOM 1486 C CA . ALA B 1 57 ? 13.477 8.758 12.875 1 97 57 ALA B CA 1
ATOM 1487 C C . ALA B 1 57 ? 12.766 10.094 13.086 1 97 57 ALA B C 1
ATOM 1489 O O . ALA B 1 57 ? 11.938 10.227 13.984 1 97 57 ALA B O 1
ATOM 1490 N N . GLU B 1 58 ? 13.125 11.109 12.297 1 97.81 58 GLU B N 1
ATOM 1491 C CA . GLU B 1 58 ? 12.461 12.398 12.391 1 97.81 58 GLU B CA 1
ATOM 1492 C C . GLU B 1 58 ? 10.977 12.281 12.047 1 97.81 58 GLU B C 1
ATOM 1494 O O . GLU B 1 58 ? 10.125 12.836 12.742 1 97.81 58 GLU B O 1
ATOM 1499 N N . ILE B 1 59 ? 10.703 11.562 10.977 1 97.88 59 ILE B N 1
ATOM 1500 C CA . ILE B 1 59 ? 9.312 11.375 10.562 1 97.88 59 ILE B CA 1
ATOM 1501 C C . ILE B 1 59 ? 8.539 10.68 11.68 1 97.88 59 ILE B C 1
ATOM 1503 O O . ILE B 1 59 ? 7.438 11.109 12.039 1 97.88 59 ILE B O 1
ATOM 1507 N N . ARG B 1 60 ? 9.078 9.609 12.258 1 96.81 60 ARG B N 1
ATOM 1508 C CA . ARG B 1 60 ? 8.422 8.875 13.336 1 96.81 60 ARG B CA 1
ATOM 1509 C C . ARG B 1 60 ? 8.164 9.781 14.531 1 96.81 60 ARG B C 1
ATOM 1511 O O . ARG B 1 60 ? 7.09 9.727 15.133 1 96.81 60 ARG B O 1
ATOM 1518 N N . ARG B 1 61 ? 9.148 10.578 14.828 1 97.25 61 ARG B N 1
ATOM 1519 C CA . ARG B 1 61 ? 9.008 11.484 15.961 1 97.25 61 ARG B CA 1
ATOM 1520 C C . ARG B 1 61 ? 7.93 12.531 15.703 1 97.25 61 ARG B C 1
ATOM 1522 O O . ARG B 1 61 ? 7.133 12.844 16.594 1 97.25 61 ARG B O 1
ATOM 1529 N N . GLN B 1 62 ? 7.957 13.07 14.539 1 97.38 62 GLN B N 1
ATOM 1530 C CA . GLN B 1 62 ? 7.004 14.109 14.172 1 97.38 62 GLN B CA 1
ATOM 1531 C C . GLN B 1 62 ? 5.566 13.609 14.281 1 97.38 62 GLN B C 1
ATOM 1533 O O . GLN B 1 62 ? 4.668 14.367 14.648 1 97.38 62 GLN B O 1
ATOM 1538 N N . PHE B 1 63 ? 5.324 12.328 14.055 1 97.94 63 PHE B N 1
ATOM 1539 C CA . PHE B 1 63 ? 3.959 11.828 13.984 1 97.94 63 PHE B CA 1
ATOM 1540 C C . PHE B 1 63 ? 3.717 10.766 15.047 1 97.94 63 PHE B C 1
ATOM 1542 O O . PHE B 1 63 ? 2.877 9.883 14.875 1 97.94 63 PHE B O 1
ATOM 1549 N N . GLU B 1 64 ? 4.438 10.797 16.094 1 97.5 64 GLU B N 1
ATOM 1550 C CA . GLU B 1 64 ? 4.293 9.867 17.203 1 97.5 64 GLU B CA 1
ATOM 1551 C C . GLU B 1 64 ? 2.91 9.969 17.844 1 97.5 64 GLU B C 1
ATOM 1553 O O . GLU B 1 64 ? 2.422 9.008 18.438 1 97.5 64 GLU B O 1
ATOM 1558 N N . TRP B 1 65 ? 2.24 11.086 17.719 1 97.44 65 TRP B N 1
ATOM 1559 C CA . TRP B 1 65 ? 0.933 11.352 18.297 1 97.44 65 TRP B CA 1
ATOM 1560 C C . TRP B 1 65 ? -0.179 10.727 17.469 1 97.44 65 TRP B C 1
ATOM 1562 O O . TRP B 1 65 ? -1.337 10.695 17.891 1 97.44 65 TRP B O 1
ATOM 1572 N N . VAL B 1 66 ? 0.119 10.195 16.297 1 98.5 66 VAL B N 1
ATOM 1573 C CA . VAL B 1 66 ? -0.802 9.547 15.375 1 98.5 66 VAL B CA 1
ATOM 1574 C C . VAL B 1 66 ? -0.498 8.047 15.305 1 98.5 66 VAL B C 1
ATOM 1576 O O . VAL B 1 66 ? 0.664 7.652 15.195 1 98.5 66 VAL B O 1
ATOM 1579 N N . GLU B 1 67 ? -1.456 7.238 15.453 1 98.38 67 GLU B N 1
ATOM 1580 C CA . GLU B 1 67 ? -1.257 5.809 15.234 1 98.38 67 GLU B CA 1
ATOM 1581 C C . GLU B 1 67 ? -1.048 5.5 13.758 1 98.38 67 GLU B C 1
ATOM 1583 O O . GLU B 1 67 ? -1.907 5.801 12.922 1 98.38 67 GLU B O 1
ATOM 1588 N N . THR B 1 68 ? 0.065 4.961 13.391 1 98.38 68 THR B N 1
ATOM 1589 C CA . THR B 1 68 ? 0.339 4.555 12.016 1 98.38 68 THR B CA 1
ATOM 1590 C C . THR B 1 68 ? -0.057 3.098 11.797 1 98.38 68 THR B C 1
ATOM 1592 O O . THR B 1 68 ? 0.526 2.191 12.391 1 98.38 68 THR B O 1
ATOM 1595 N N . VAL B 1 69 ? -0.968 2.844 10.93 1 98.25 69 VAL B N 1
ATOM 1596 C CA . VAL B 1 69 ? -1.509 1.507 10.711 1 98.25 69 VAL B CA 1
ATOM 1597 C C . VAL B 1 69 ? -0.876 0.894 9.461 1 98.25 69 VAL B C 1
ATOM 1599 O O . VAL B 1 69 ? -0.814 1.534 8.414 1 98.25 69 VAL B O 1
ATOM 1602 N N . PRO B 1 70 ? -0.29 -0.356 9.586 1 98.44 70 PRO B N 1
ATOM 1603 C CA . PRO B 1 70 ? 0.154 -1.049 8.375 1 98.44 70 PRO B CA 1
ATOM 1604 C C . PRO B 1 70 ? -1.005 -1.447 7.461 1 98.44 70 PRO B C 1
ATOM 1606 O O . PRO B 1 70 ? -2.158 -1.466 7.898 1 98.44 70 PRO B O 1
ATOM 1609 N N . ILE B 1 71 ? -0.696 -1.701 6.203 1 97.25 71 ILE B N 1
ATOM 1610 C CA . ILE B 1 71 ? -1.732 -2.203 5.309 1 97.25 71 ILE B CA 1
ATOM 1611 C C . ILE B 1 71 ? -1.895 -3.711 5.5 1 97.25 71 ILE B C 1
ATOM 1613 O O . ILE B 1 71 ? -1.131 -4.5 4.938 1 97.25 71 ILE B O 1
ATOM 1617 N N . THR B 1 72 ? -2.898 -4.082 6.223 1 97.94 72 THR B N 1
ATOM 1618 C CA . THR B 1 72 ? -3.191 -5.477 6.531 1 97.94 72 THR B CA 1
ATOM 1619 C C . THR B 1 72 ? -4.051 -6.102 5.438 1 97.94 72 THR B C 1
ATOM 1621 O O . THR B 1 72 ? -4.496 -5.41 4.52 1 97.94 72 THR B O 1
ATOM 1624 N N . ALA B 1 73 ? -4.25 -7.395 5.547 1 97 73 ALA B N 1
ATOM 1625 C CA . ALA B 1 73 ? -5.094 -8.086 4.578 1 97 73 ALA B CA 1
ATOM 1626 C C . ALA B 1 73 ? -6.523 -7.555 4.617 1 97 73 ALA B C 1
ATOM 1628 O O . ALA B 1 73 ? -7.16 -7.398 3.574 1 97 73 ALA B O 1
ATOM 1629 N N . SER B 1 74 ? -7.027 -7.301 5.809 1 97.38 74 SER B N 1
ATOM 1630 C CA . SER B 1 74 ? -8.383 -6.781 5.934 1 97.38 74 SER B CA 1
ATOM 1631 C C . SER B 1 74 ? -8.523 -5.426 5.254 1 97.38 74 SER B C 1
ATOM 1633 O O . SER B 1 74 ? -9.523 -5.16 4.59 1 97.38 74 SER B O 1
ATOM 1635 N N . ILE B 1 75 ? -7.52 -4.57 5.402 1 97.19 75 ILE B N 1
ATOM 1636 C CA . ILE B 1 75 ? -7.531 -3.281 4.715 1 97.19 75 ILE B CA 1
ATOM 1637 C C . ILE B 1 75 ? -7.422 -3.498 3.209 1 97.19 75 ILE B C 1
ATOM 1639 O O . ILE B 1 75 ? -8.109 -2.83 2.43 1 97.19 75 ILE B O 1
ATOM 1643 N N . ALA B 1 76 ? -6.605 -4.422 2.803 1 95.5 76 ALA B N 1
ATOM 1644 C CA . ALA B 1 76 ? -6.434 -4.742 1.388 1 95.5 76 ALA B CA 1
ATOM 1645 C C . ALA B 1 76 ? -7.762 -5.145 0.751 1 95.5 76 ALA B C 1
ATOM 1647 O O . ALA B 1 76 ? -8.039 -4.793 -0.397 1 95.5 76 ALA B O 1
ATOM 1648 N N . TRP B 1 77 ? -8.609 -5.883 1.487 1 96.5 77 TRP B N 1
ATOM 1649 C CA . TRP B 1 77 ? -9.914 -6.293 0.972 1 96.5 77 TRP B CA 1
ATOM 1650 C C . TRP B 1 77 ? -10.812 -5.082 0.74 1 96.5 77 TRP B C 1
ATOM 1652 O O . TRP B 1 77 ? -11.508 -5.004 -0.272 1 96.5 77 TRP B O 1
ATOM 1662 N N . GLU B 1 78 ? -10.758 -4.172 1.701 1 95.56 78 GLU B N 1
ATOM 1663 C CA . GLU B 1 78 ? -11.562 -2.959 1.553 1 95.56 78 GLU B CA 1
ATOM 1664 C C . GLU B 1 78 ? -11.078 -2.127 0.366 1 95.56 78 GLU B C 1
ATOM 1666 O O . GLU B 1 78 ? -11.891 -1.573 -0.378 1 95.56 78 GLU B O 1
ATOM 1671 N N . ILE B 1 79 ? -9.758 -2.006 0.195 1 92.69 79 ILE B N 1
ATOM 1672 C CA . ILE B 1 79 ? -9.203 -1.292 -0.952 1 92.69 79 ILE B CA 1
ATOM 1673 C C . ILE B 1 79 ? -9.719 -1.923 -2.246 1 92.69 79 ILE B C 1
ATOM 1675 O O . ILE B 1 79 ? -10.172 -1.219 -3.15 1 92.69 79 ILE B O 1
ATOM 1679 N N . ALA B 1 80 ? -9.648 -3.213 -2.322 1 92.25 80 ALA B N 1
ATOM 1680 C CA . ALA B 1 80 ? -10.062 -3.93 -3.523 1 92.25 80 ALA B CA 1
ATOM 1681 C C . ALA B 1 80 ? -11.539 -3.662 -3.836 1 92.25 80 ALA B C 1
ATOM 1683 O O . ALA B 1 80 ? -11.898 -3.451 -4.996 1 92.25 80 ALA B O 1
ATOM 1684 N N . ALA B 1 81 ? -12.359 -3.699 -2.832 1 91.81 81 ALA B N 1
ATOM 1685 C CA . ALA B 1 81 ? -13.789 -3.463 -2.996 1 91.81 81 ALA B CA 1
ATOM 1686 C C . ALA B 1 81 ? -14.055 -2.064 -3.543 1 91.81 81 ALA B C 1
ATOM 1688 O O . ALA B 1 81 ? -14.969 -1.87 -4.352 1 91.81 81 ALA B O 1
ATOM 1689 N N . LEU B 1 82 ? -13.312 -1.126 -3.137 1 88.75 82 LEU B N 1
ATOM 1690 C CA . LEU B 1 82 ? -13.484 0.26 -3.561 1 88.75 82 LEU B CA 1
ATOM 1691 C C . LEU B 1 82 ? -12.93 0.472 -4.965 1 88.75 82 LEU B C 1
ATOM 1693 O O . LEU B 1 82 ? -13.469 1.271 -5.734 1 88.75 82 LEU B O 1
ATOM 1697 N N . GLU B 1 83 ? -11.836 -0.19 -5.301 1 85.44 83 GLU B N 1
ATOM 1698 C CA . GLU B 1 83 ? -11.125 0.031 -6.551 1 85.44 83 GLU B CA 1
ATOM 1699 C C . GLU B 1 83 ? -11.789 -0.711 -7.707 1 85.44 83 GLU B C 1
ATOM 1701 O O . GLU B 1 83 ? -11.766 -0.244 -8.852 1 85.44 83 GLU B O 1
ATOM 1706 N N . ALA B 1 84 ? -12.328 -1.873 -7.477 1 86.75 84 ALA B N 1
ATOM 1707 C CA . ALA B 1 84 ? -12.82 -2.764 -8.516 1 86.75 84 ALA B CA 1
ATOM 1708 C C . ALA B 1 84 ? -13.844 -2.053 -9.406 1 86.75 84 ALA B C 1
ATOM 1710 O O . ALA B 1 84 ? -13.727 -2.078 -10.633 1 86.75 84 ALA B O 1
ATOM 1711 N N . PRO B 1 85 ? -14.789 -1.337 -8.859 1 81.44 85 PRO B N 1
ATOM 1712 C CA . PRO B 1 85 ? -15.773 -0.663 -9.703 1 81.44 85 PRO B CA 1
ATOM 1713 C C . PRO B 1 85 ? -15.164 0.438 -10.562 1 81.44 85 PRO B C 1
ATOM 1715 O O . PRO B 1 85 ? -15.742 0.828 -11.586 1 81.44 85 PRO B O 1
ATOM 1718 N N . LEU B 1 86 ? -14.047 0.955 -10.148 1 74 86 LEU B N 1
ATOM 1719 C CA . LEU B 1 86 ? -13.391 2.027 -10.891 1 74 86 LEU B CA 1
ATOM 1720 C C . LEU B 1 86 ? -12.742 1.49 -12.164 1 74 86 LEU B C 1
ATOM 1722 O O . LEU B 1 86 ? -12.508 2.246 -13.109 1 74 86 LEU B O 1
ATOM 1726 N N . TYR B 1 87 ? -12.266 0.326 -12.148 1 71.31 87 TYR B N 1
ATOM 1727 C CA . TYR B 1 87 ? -11.68 -0.304 -13.328 1 71.31 87 TYR B CA 1
ATOM 1728 C C . TYR B 1 87 ? -12.758 -0.724 -14.32 1 71.31 87 TYR B C 1
ATOM 1730 O O . TYR B 1 87 ? -12.5 -0.833 -15.516 1 71.31 87 TYR B O 1
ATOM 1738 N N . ALA B 1 88 ? -13.789 -1.089 -13.844 1 63.19 88 ALA B N 1
ATOM 1739 C CA . ALA B 1 88 ? -14.875 -1.466 -14.742 1 63.19 88 ALA B CA 1
ATOM 1740 C C . ALA B 1 88 ? -15.312 -0.282 -15.602 1 63.19 88 ALA B C 1
ATOM 1742 O O . ALA B 1 88 ? -15.875 -0.466 -16.688 1 63.19 88 ALA B O 1
ATOM 1743 N N . ASP B 1 89 ? -15.016 0.834 -15.031 1 55.88 89 ASP B N 1
ATOM 1744 C CA . ASP B 1 89 ? -15.453 2.035 -15.734 1 55.88 89 ASP B CA 1
ATOM 1745 C C . ASP B 1 89 ? -14.391 2.508 -16.719 1 55.88 89 ASP B C 1
ATOM 1747 O O . ASP B 1 89 ? -13.211 2.6 -16.375 1 55.88 89 ASP B O 1
ATOM 1751 N N . ASP B 1 90 ? -14.406 2.059 -18.062 1 51.56 90 ASP B N 1
ATOM 1752 C CA . ASP B 1 90 ? -13.562 2.34 -19.219 1 51.56 90 ASP B CA 1
ATOM 1753 C C . ASP B 1 90 ? -12.898 3.709 -19.094 1 51.56 90 ASP B C 1
ATOM 1755 O O . ASP B 1 90 ? -11.898 3.979 -19.766 1 51.56 90 ASP B O 1
ATOM 1759 N N . ASP B 1 91 ? -13.547 4.676 -18.5 1 44.44 91 ASP B N 1
ATOM 1760 C CA . ASP B 1 91 ? -13.117 6.062 -18.625 1 44.44 91 ASP B CA 1
ATOM 1761 C C . ASP B 1 91 ? -11.977 6.375 -17.656 1 44.44 91 ASP B C 1
ATOM 1763 O O . ASP B 1 91 ? -11.531 7.52 -17.562 1 44.44 91 ASP B O 1
ATOM 1767 N N . VAL B 1 92 ? -11.75 5.508 -16.828 1 46.09 92 VAL B N 1
ATOM 1768 C CA . VAL B 1 92 ? -10.734 5.945 -15.883 1 46.09 92 VAL B CA 1
ATOM 1769 C C . VAL B 1 92 ? -9.352 5.863 -16.531 1 46.09 92 VAL B C 1
ATOM 1771 O O . VAL B 1 92 ? -8.891 4.777 -16.891 1 46.09 92 VAL B O 1
ATOM 1774 N N . GLN B 1 93 ? -8.828 7.004 -17.031 1 40.88 93 GLN B N 1
ATOM 1775 C CA . GLN B 1 93 ? -7.551 7.242 -17.688 1 40.88 93 GLN B CA 1
ATOM 1776 C C . GLN B 1 93 ? -6.379 6.863 -16.797 1 40.88 93 GLN B C 1
ATOM 1778 O O . GLN B 1 93 ? -6.496 6.902 -15.562 1 40.88 93 GLN B O 1
ATOM 1783 N N . GLY B 1 94 ? -5.32 6.406 -17.219 1 41.41 94 GLY B N 1
ATOM 1784 C CA . GLY B 1 94 ? -4.023 5.969 -16.719 1 41.41 94 GLY B CA 1
ATOM 1785 C C . GLY B 1 94 ? -3.539 6.766 -15.523 1 41.41 94 GLY B C 1
ATOM 1786 O O . GLY B 1 94 ? -3.113 6.191 -14.523 1 41.41 94 GLY B O 1
ATOM 1787 N N . ASP B 1 95 ? -3.373 8.062 -15.68 1 40.06 95 ASP B N 1
ATOM 1788 C CA . ASP B 1 95 ? -2.754 8.984 -14.727 1 40.06 95 ASP B CA 1
ATOM 1789 C C . ASP B 1 95 ? -3.494 8.977 -13.391 1 40.06 95 ASP B C 1
ATOM 1791 O O . ASP B 1 95 ? -2.877 9.102 -12.336 1 40.06 95 ASP B O 1
ATOM 1795 N N . ARG B 1 96 ? -4.836 8.953 -13.414 1 41.62 96 ARG B N 1
ATOM 1796 C CA . ARG B 1 96 ? -5.77 8.992 -12.289 1 41.62 96 ARG B CA 1
ATOM 1797 C C . ARG B 1 96 ? -5.605 7.766 -11.406 1 41.62 96 ARG B C 1
ATOM 1799 O O . ARG B 1 96 ? -5.977 7.789 -10.227 1 41.62 96 ARG B O 1
ATOM 1806 N N . ILE B 1 97 ? -4.934 6.855 -11.914 1 42.44 97 ILE B N 1
ATOM 1807 C CA . ILE B 1 97 ? -4.844 5.594 -11.195 1 42.44 97 ILE B CA 1
ATOM 1808 C C . ILE B 1 97 ? -3.832 5.719 -10.055 1 42.44 97 ILE B C 1
ATOM 1810 O O . ILE B 1 97 ? -4.07 5.238 -8.945 1 42.44 97 ILE B O 1
ATOM 1814 N N . ASN B 1 98 ? -2.67 6.512 -10.234 1 46.78 98 ASN B N 1
ATOM 1815 C CA . ASN B 1 98 ? -1.712 6.582 -9.133 1 46.78 98 ASN B CA 1
ATOM 1816 C C . ASN B 1 98 ? -2.309 7.277 -7.914 1 46.78 98 ASN B C 1
ATOM 1818 O O . ASN B 1 98 ? -2.158 6.805 -6.785 1 46.78 98 ASN B O 1
ATOM 1822 N N . SER B 1 99 ? -2.791 8.586 -8.211 1 49.81 99 SER B N 1
ATOM 1823 C CA . SER B 1 99 ? -3.455 9.328 -7.141 1 49.81 99 SER B CA 1
ATOM 1824 C C . SER B 1 99 ? -4.617 8.531 -6.555 1 49.81 99 SER B C 1
ATOM 1826 O O . SER B 1 99 ? -4.801 8.492 -5.336 1 49.81 99 SER B O 1
ATOM 1828 N N . LEU B 1 100 ? -5.156 7.828 -7.477 1 53.53 100 LEU B N 1
ATOM 1829 C CA . LEU B 1 100 ? -6.312 7.031 -7.086 1 53.53 100 LEU B CA 1
ATOM 1830 C C . LEU B 1 100 ? -5.891 5.836 -6.238 1 53.53 100 LEU B C 1
ATOM 1832 O O . LEU B 1 100 ? -6.594 5.461 -5.297 1 53.53 100 LEU B O 1
ATOM 1836 N N . ALA B 1 101 ? -4.504 5.574 -6.426 1 66.5 101 ALA B N 1
ATOM 1837 C CA . ALA B 1 101 ? -4.074 4.387 -5.695 1 66.5 101 ALA B CA 1
ATOM 1838 C C . ALA B 1 101 ? -3.93 4.68 -4.203 1 66.5 101 ALA B C 1
ATOM 1840 O O . ALA B 1 101 ? -4.426 3.926 -3.365 1 66.5 101 ALA B O 1
ATOM 1841 N N . ILE B 1 102 ? -3.371 5.922 -3.898 1 76.81 102 ILE B N 1
ATOM 1842 C CA . ILE B 1 102 ? -3.199 6.207 -2.477 1 76.81 102 ILE B CA 1
ATOM 1843 C C . ILE B 1 102 ? -4.547 6.566 -1.857 1 76.81 102 ILE B C 1
ATOM 1845 O O . ILE B 1 102 ? -4.82 6.219 -0.707 1 76.81 102 ILE B O 1
ATOM 1849 N N . ASP B 1 103 ? -5.352 7.23 -2.67 1 83.44 103 ASP B N 1
ATOM 1850 C CA . ASP B 1 103 ? -6.684 7.574 -2.184 1 83.44 103 ASP B CA 1
ATOM 1851 C C . ASP B 1 103 ? -7.496 6.32 -1.873 1 83.44 103 ASP B C 1
ATOM 1853 O O . ASP B 1 103 ? -8.211 6.27 -0.869 1 83.44 103 ASP B O 1
ATOM 1857 N N . ALA B 1 104 ? -7.363 5.336 -2.723 1 86.25 104 ALA B N 1
ATOM 1858 C CA . ALA B 1 104 ? -8.062 4.074 -2.48 1 86.25 104 ALA B CA 1
ATOM 1859 C C . ALA B 1 104 ? -7.555 3.404 -1.204 1 86.25 104 ALA B C 1
ATOM 1861 O O . ALA B 1 104 ? -8.336 2.801 -0.463 1 86.25 104 ALA B O 1
ATOM 1862 N N . VAL B 1 105 ? -6.27 3.535 -0.945 1 88.94 105 VAL B N 1
ATOM 1863 C CA . VAL B 1 105 ? -5.664 2.967 0.254 1 88.94 105 VAL B CA 1
ATOM 1864 C C . VAL B 1 105 ? -6.227 3.658 1.494 1 88.94 105 VAL B C 1
ATOM 1866 O O . VAL B 1 105 ? -6.66 2.996 2.439 1 88.94 105 VAL B O 1
ATOM 1869 N N . VAL B 1 106 ? -6.238 4.938 1.439 1 93.5 106 VAL B N 1
ATOM 1870 C CA . VAL B 1 106 ? -6.738 5.723 2.562 1 93.5 106 VAL B CA 1
ATOM 1871 C C . VAL B 1 106 ? -8.211 5.41 2.793 1 93.5 106 VAL B C 1
ATOM 1873 O O . VAL B 1 106 ? -8.641 5.195 3.932 1 93.5 106 VAL B O 1
ATOM 1876 N N . ALA B 1 107 ? -8.93 5.383 1.738 1 94.06 107 ALA B N 1
ATOM 1877 C CA . ALA B 1 107 ? -10.352 5.07 1.841 1 94.06 107 ALA B CA 1
ATOM 1878 C C . ALA B 1 107 ? -10.57 3.666 2.395 1 94.06 107 ALA B C 1
ATOM 1880 O O . ALA B 1 107 ? -11.398 3.461 3.279 1 94.06 107 ALA B O 1
ATOM 1881 N N . GLY B 1 108 ? -9.836 2.686 1.867 1 95.44 108 GLY B N 1
ATOM 1882 C CA . GLY B 1 108 ? -9.938 1.323 2.367 1 95.44 108 GLY B CA 1
ATOM 1883 C C . GLY B 1 108 ? -9.625 1.204 3.846 1 95.44 108 GLY B C 1
ATOM 1884 O O . GLY B 1 108 ? -10.305 0.485 4.578 1 95.44 108 GLY B O 1
ATOM 1885 N N . ALA B 1 109 ? -8.562 1.857 4.32 1 97.5 109 ALA B N 1
ATOM 1886 C CA . ALA B 1 109 ? -8.211 1.867 5.738 1 97.5 109 ALA B CA 1
ATOM 1887 C C . ALA B 1 109 ? -9.32 2.492 6.578 1 97.5 109 ALA B C 1
ATOM 1889 O O . ALA B 1 109 ? -9.656 1.99 7.652 1 97.5 109 ALA B O 1
ATOM 1890 N N . ALA B 1 110 ? -9.859 3.609 6.062 1 97.38 110 ALA B N 1
ATOM 1891 C CA . ALA B 1 110 ? -10.938 4.281 6.785 1 97.38 110 ALA B CA 1
ATOM 1892 C C . ALA B 1 110 ? -12.133 3.354 6.977 1 97.38 110 ALA B C 1
ATOM 1894 O O . ALA B 1 110 ? -12.727 3.305 8.055 1 97.38 110 ALA B O 1
ATOM 1895 N N . VAL B 1 111 ? -12.531 2.619 5.945 1 96.75 111 VAL B N 1
ATOM 1896 C CA . VAL B 1 111 ? -13.656 1.688 6.012 1 96.75 111 VAL B CA 1
ATOM 1897 C C . VAL B 1 111 ? -13.359 0.596 7.039 1 96.75 111 VAL B C 1
ATOM 1899 O O . VAL B 1 111 ? -14.164 0.351 7.938 1 96.75 111 VAL B O 1
ATOM 1902 N N . GLU B 1 112 ? -12.195 -0.038 6.945 1 97.69 112 GLU B N 1
ATOM 1903 C CA . GLU B 1 112 ? -11.836 -1.146 7.824 1 97.69 112 GLU B CA 1
ATOM 1904 C C . GLU B 1 112 ? -11.797 -0.705 9.281 1 97.69 112 GLU B C 1
ATOM 1906 O O . GLU B 1 112 ? -12.164 -1.472 10.18 1 97.69 112 GLU B O 1
ATOM 1911 N N . LEU B 1 113 ? -11.391 0.532 9.508 1 97.88 113 LEU B N 1
ATOM 1912 C CA . LEU B 1 113 ? -11.133 0.988 10.867 1 97.88 113 LEU B CA 1
ATOM 1913 C C . LEU B 1 113 ? -12.289 1.85 11.375 1 97.88 113 LEU B C 1
ATOM 1915 O O . LEU B 1 113 ? -12.219 2.393 12.484 1 97.88 113 LEU B O 1
ATOM 1919 N N . ASP B 1 114 ? -13.336 2.012 10.555 1 97.12 114 ASP B N 1
ATOM 1920 C CA . ASP B 1 114 ? -14.477 2.85 10.891 1 97.12 114 ASP B CA 1
ATOM 1921 C C . ASP B 1 114 ? -14.031 4.254 11.297 1 97.12 114 ASP B C 1
ATOM 1923 O O . ASP B 1 114 ? -14.359 4.73 12.383 1 97.12 114 ASP B O 1
ATOM 1927 N N . ALA B 1 115 ? -13.273 4.883 10.43 1 97.81 115 ALA B N 1
ATOM 1928 C CA . ALA B 1 115 ? -12.703 6.203 10.688 1 97.81 115 ALA B CA 1
ATOM 1929 C C . ALA B 1 115 ? -13.172 7.219 9.648 1 97.81 115 ALA B C 1
ATOM 1931 O O . ALA B 1 115 ? -13.539 6.848 8.531 1 97.81 115 ALA B O 1
ATOM 1932 N N . THR B 1 116 ? -13.188 8.453 9.969 1 97.12 116 THR B N 1
ATOM 1933 C CA . THR B 1 116 ? -13.453 9.555 9.055 1 97.12 116 THR B CA 1
ATOM 1934 C C . THR B 1 116 ? -12.156 10.109 8.477 1 97.12 116 THR B C 1
ATOM 1936 O O . THR B 1 116 ? -11.203 10.375 9.219 1 97.12 116 THR B O 1
ATOM 1939 N N . ILE B 1 117 ? -12.117 10.266 7.188 1 97.19 117 ILE B N 1
ATOM 1940 C CA . ILE B 1 117 ? -10.922 10.781 6.531 1 97.19 117 ILE B CA 1
ATOM 1941 C C . ILE B 1 117 ? -10.859 12.305 6.699 1 97.19 117 ILE B C 1
ATOM 1943 O O . ILE B 1 117 ? -11.875 12.992 6.535 1 97.19 117 ILE B O 1
ATOM 1947 N N . VAL B 1 118 ? -9.727 12.789 7.117 1 97.56 118 VAL B N 1
ATOM 1948 C CA . VAL B 1 118 ? -9.508 14.227 7.23 1 97.56 118 VAL B CA 1
ATOM 1949 C C . VAL B 1 118 ? -8.555 14.688 6.137 1 97.56 118 VAL B C 1
ATOM 1951 O O . VAL B 1 118 ? -7.387 14.289 6.109 1 97.56 118 VAL B O 1
ATOM 1954 N N . THR B 1 119 ? -9.039 15.492 5.254 1 95.69 119 THR B N 1
ATOM 1955 C CA . THR B 1 119 ? -8.258 15.945 4.105 1 95.69 119 THR B CA 1
ATOM 1956 C C . THR B 1 119 ? -8.836 17.25 3.543 1 95.69 119 THR B C 1
ATOM 1958 O O . THR B 1 119 ? -9.992 17.578 3.789 1 95.69 119 THR B O 1
ATOM 1961 N N . LYS B 1 120 ? -7.996 18 2.803 1 93.25 120 LYS B N 1
ATOM 1962 C CA . LYS B 1 120 ? -8.492 19.156 2.053 1 93.25 120 LYS B CA 1
ATOM 1963 C C . LYS B 1 120 ? -8.852 18.766 0.621 1 93.25 120 LYS B C 1
ATOM 1965 O O . LYS B 1 120 ? -9.484 19.531 -0.098 1 93.25 120 LYS B O 1
ATOM 1970 N N . ASN B 1 121 ? -8.43 17.625 0.191 1 82.81 121 ASN B N 1
ATOM 1971 C CA . ASN B 1 121 ? -8.734 17.109 -1.145 1 82.81 121 ASN B CA 1
ATOM 1972 C C . ASN B 1 121 ? -9.969 16.219 -1.138 1 82.81 121 ASN B C 1
ATOM 1974 O O . ASN B 1 121 ? -9.922 15.086 -1.608 1 82.81 121 ASN B O 1
ATOM 1978 N N . ASP B 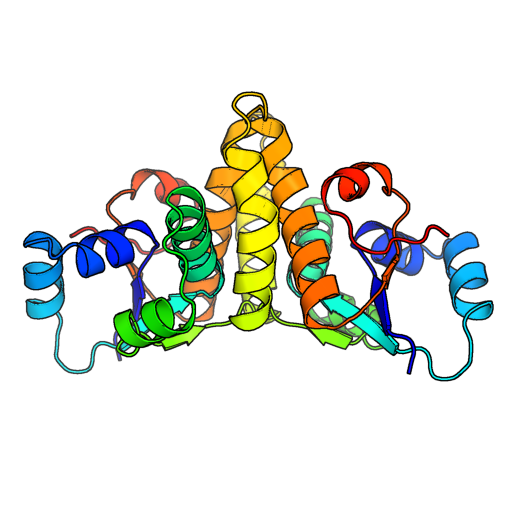1 122 ? -11.07 16.75 -0.799 1 76.44 122 ASP B N 1
ATOM 1979 C CA . ASP B 1 122 ? -12.281 15.961 -0.597 1 76.44 122 ASP B CA 1
ATOM 1980 C C . ASP B 1 122 ? -12.844 15.469 -1.929 1 76.44 122 ASP B C 1
ATOM 1982 O O . ASP B 1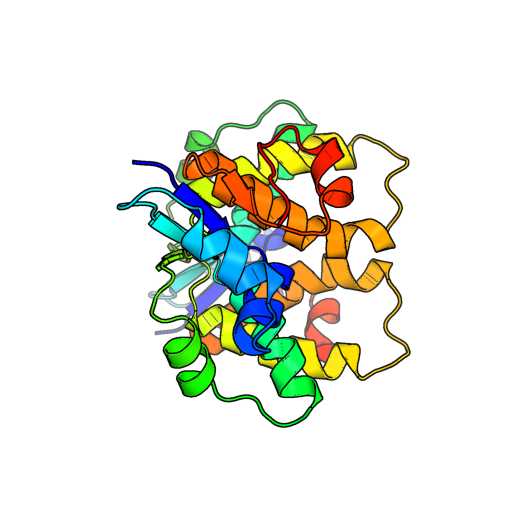 122 ? -13.445 14.398 -1.999 1 76.44 122 ASP B O 1
ATOM 1986 N N . ALA B 1 123 ? -12.609 16.156 -2.904 1 73.25 123 ALA B N 1
ATOM 1987 C CA . ALA B 1 123 ? -13.164 15.828 -4.215 1 73.25 123 ALA B CA 1
ATOM 1988 C C . ALA B 1 123 ? -12.656 14.469 -4.699 1 73.25 123 ALA B C 1
ATOM 1990 O O . ALA B 1 123 ? -13.391 13.719 -5.348 1 73.25 123 ALA B O 1
ATOM 1991 N N . ASP B 1 124 ? -11.453 14.141 -4.309 1 73 124 ASP B N 1
ATOM 1992 C CA . ASP B 1 124 ? -10.852 12.883 -4.742 1 73 124 ASP B CA 1
ATOM 1993 C C . ASP B 1 124 ? -11.547 11.688 -4.098 1 73 124 ASP B C 1
ATOM 1995 O O . ASP B 1 124 ? -11.516 10.578 -4.637 1 73 124 ASP B O 1
ATOM 1999 N N . PHE B 1 125 ? -12.234 11.984 -2.988 1 81.06 125 PHE B N 1
ATOM 2000 C CA . PHE B 1 125 ? -12.844 10.883 -2.246 1 81.06 125 PHE B CA 1
ATOM 2001 C C . PHE B 1 125 ? -14.344 10.828 -2.506 1 81.06 125 PHE B C 1
ATOM 2003 O O . PHE B 1 125 ? -15.031 9.922 -2.023 1 81.06 125 PHE B O 1
ATOM 2010 N N . ASP B 1 126 ? -14.797 11.75 -3.262 1 74.25 126 ASP B N 1
ATOM 2011 C CA . ASP B 1 126 ? -16.219 11.82 -3.557 1 74.25 126 ASP B CA 1
ATOM 2012 C C . ASP B 1 126 ? -16.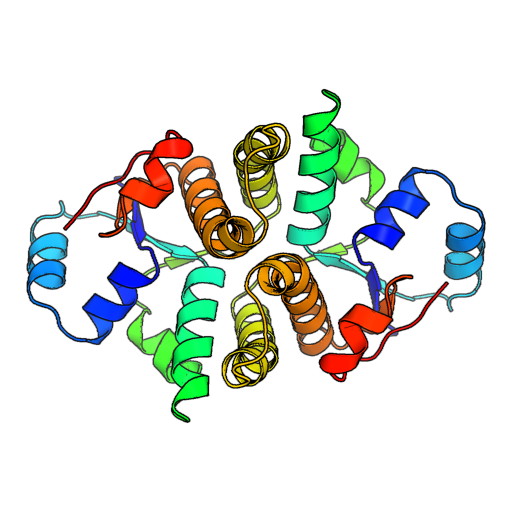703 10.539 -4.23 1 74.25 126 ASP B C 1
ATOM 2014 O O . ASP B 1 126 ? -17.828 10.078 -3.967 1 74.25 126 ASP B O 1
ATOM 2018 N N . ALA B 1 127 ? -15.883 9.922 -4.965 1 70.69 127 ALA B N 1
ATOM 2019 C CA . ALA B 1 127 ? -16.25 8.75 -5.742 1 70.69 127 ALA B CA 1
ATOM 2020 C C . ALA B 1 127 ? -16.266 7.496 -4.871 1 70.69 127 ALA B C 1
ATOM 2022 O O . ALA B 1 127 ? -16.812 6.461 -5.27 1 70.69 127 ALA B O 1
ATOM 2023 N N . LEU B 1 128 ? -15.781 7.52 -3.596 1 77.69 128 LEU B N 1
ATOM 2024 C CA . LEU B 1 128 ? -15.547 6.309 -2.818 1 77.69 128 LEU B CA 1
ATOM 2025 C C . LEU B 1 128 ? -16.562 6.184 -1.688 1 77.69 128 LEU B C 1
ATOM 2027 O O . LEU B 1 128 ? -16.641 5.148 -1.024 1 77.69 128 LEU B O 1
ATOM 2031 N N . ASP B 1 129 ? -17.5 6.961 -1.558 1 79.44 129 ASP B N 1
ATOM 2032 C CA . ASP B 1 129 ? -18.578 6.906 -0.583 1 79.44 129 ASP B CA 1
ATOM 2033 C C . ASP B 1 129 ? -18.047 6.641 0.822 1 79.44 129 ASP B C 1
ATOM 2035 O O . ASP B 1 129 ? -18.5 5.723 1.504 1 79.44 129 ASP B O 1
ATOM 2039 N N . VAL B 1 130 ? -17.062 7.211 1.292 1 89.5 130 VAL B N 1
ATOM 2040 C CA . VAL B 1 130 ? -16.5 7.145 2.633 1 89.5 130 VAL B CA 1
ATOM 2041 C C . VAL B 1 130 ? -16.641 8.5 3.32 1 89.5 130 VAL B C 1
ATOM 2043 O O . VAL B 1 130 ? -16.656 9.539 2.656 1 89.5 130 VAL B O 1
ATOM 2046 N N . PRO B 1 131 ? -16.812 8.508 4.641 1 93.44 131 PRO B N 1
ATOM 2047 C CA . PRO B 1 131 ? -16.906 9.789 5.34 1 93.44 131 PRO B CA 1
ATOM 2048 C C . PRO B 1 131 ? -15.633 10.617 5.234 1 93.44 131 PRO B C 1
ATOM 2050 O O . PRO B 1 131 ? -14.539 10.094 5.438 1 93.44 131 PRO B O 1
ATOM 2053 N N . VAL B 1 132 ? -15.789 11.844 4.867 1 95.19 132 VAL B N 1
ATOM 2054 C CA . VAL B 1 132 ? -14.664 12.766 4.723 1 95.19 132 VAL B CA 1
ATOM 2055 C C . VAL B 1 132 ? -14.992 14.086 5.406 1 95.19 132 VAL B C 1
ATOM 2057 O O . VAL B 1 132 ? -16.141 14.531 5.395 1 95.19 132 VAL B O 1
ATOM 2060 N N . GLU B 1 133 ? -14.023 14.656 6.047 1 94.25 133 GLU B N 1
ATOM 2061 C CA . GLU B 1 133 ? -14.133 15.992 6.625 1 94.25 133 GLU B CA 1
ATOM 2062 C C . GLU B 1 133 ? -12.938 16.859 6.23 1 94.25 133 GLU B C 1
ATOM 2064 O O . GLU B 1 133 ? -11.828 16.359 6.062 1 94.25 133 GLU B O 1
ATOM 2069 N N . SER B 1 134 ? -13.281 18.141 6.062 1 95.19 134 SER B N 1
ATOM 2070 C CA . SER B 1 134 ? -12.219 19.094 5.777 1 95.19 134 SER B CA 1
ATOM 2071 C C . SER B 1 134 ? -11.797 19.844 7.039 1 95.19 134 SER B C 1
ATOM 2073 O O . SER B 1 134 ? -12.336 19.594 8.125 1 95.19 134 SER B O 1
ATOM 2075 N N . TYR B 1 135 ? -10.805 20.625 6.852 1 96.06 135 TYR B N 1
ATOM 2076 C CA . TYR B 1 135 ? -10.312 21.422 7.969 1 96.06 135 TYR B CA 1
ATOM 2077 C C . TYR B 1 135 ? -9.898 22.812 7.504 1 96.06 135 TYR B C 1
ATOM 2079 O O . TYR B 1 135 ? -9.688 23.047 6.309 1 96.06 135 TYR B O 1
#

Nearest PDB structures (foldseek):
  5ecy-assembly1_E  TM=8.206E-01  e=6.320E-07  Shigella flexneri
  5ecw-assembly1_A  TM=8.119E-01  e=1.042E-06  Shigella flexneri
  3zvk-assembly1_D  TM=8.072E-01  e=7.161E-07  Rickettsia felis
  6nkl-assembly1_A  TM=8.308E-01  e=2.498E-06  Haemophilus influenzae
  1y82-assembly1_A  TM=8.118E-01  e=4.154E-05  Pyrococcus furiosus

Solvent-accessible surface area (backbone atoms only — not comparable to full-atom values): 14338 Å² total; per-residue (Å²): 128,59,38,35,29,44,38,49,65,43,53,52,37,50,75,69,65,39,65,55,50,54,53,44,62,69,68,49,64,89,74,58,42,46,31,33,39,21,65,41,51,19,52,52,43,22,55,28,43,69,72,74,62,59,47,73,66,58,55,49,61,74,43,62,87,36,48,68,40,54,44,34,60,68,27,22,51,39,21,17,66,64,46,28,64,51,64,71,40,82,77,63,57,52,44,58,39,32,65,40,47,57,50,35,46,54,50,9,42,22,62,68,64,66,26,34,32,34,34,83,66,54,74,80,44,62,85,64,80,60,60,69,41,70,105,127,58,37,36,29,44,38,50,64,43,52,53,38,49,74,69,64,39,65,54,48,55,54,45,61,68,70,50,64,89,75,56,42,46,30,32,38,20,66,40,52,20,52,52,42,21,56,27,44,69,73,73,61,60,45,69,68,58,54,50,62,75,44,62,86,35,49,70,39,54,43,34,59,69,27,21,52,38,22,18,65,63,47,28,66,50,64,72,41,81,77,62,56,51,45,57,40,32,64,41,47,56,50,36,46,52,50,9,42,22,63,69,65,66,25,33,34,34,34,83,65,53,74,79,44,63,84,63,80,60,61,70,42,70,104

Organism: NCBI:txid1227490